Protein AF-A0A8J6JRZ4-F1 (afdb_monomer)

pLDDT: mean 92.71, std 8.15, range [36.97, 98.38]

Structure (mmCIF, N/CA/C/O backbone):
data_AF-A0A8J6JRZ4-F1
#
_entry.id   AF-A0A8J6JRZ4-F1
#
loop_
_atom_site.group_PDB
_atom_site.id
_atom_site.type_symbol
_atom_site.label_atom_id
_atom_site.label_alt_id
_atom_site.label_comp_id
_atom_site.label_asym_id
_atom_site.label_entity_id
_atom_site.label_seq_id
_atom_site.pdbx_PDB_ins_code
_atom_site.Cartn_x
_atom_site.Cartn_y
_atom_site.Cartn_z
_atom_site.occupancy
_atom_site.B_iso_or_equiv
_atom_site.auth_seq_id
_atom_site.auth_comp_id
_atom_site.auth_asym_id
_atom_site.auth_atom_id
_atom_site.pdbx_PDB_model_num
ATOM 1 N N . LEU A 1 1 ? 1.476 -18.387 11.857 1.00 64.88 1 LEU A N 1
ATOM 2 C CA . LEU A 1 1 ? 0.857 -17.054 11.631 1.00 64.88 1 LEU A CA 1
ATOM 3 C C . LEU A 1 1 ? -0.026 -17.035 10.384 1.00 64.88 1 LEU A C 1
ATOM 5 O O . LEU A 1 1 ? -1.213 -16.788 10.531 1.00 64.88 1 LEU A O 1
ATOM 9 N N . LEU A 1 2 ? 0.506 -17.344 9.193 1.00 70.00 2 LEU A N 1
ATOM 10 C CA . LEU A 1 2 ? -0.263 -17.317 7.934 1.00 70.00 2 LEU A CA 1
ATOM 11 C C . LEU A 1 2 ? -1.523 -18.194 7.957 1.00 70.00 2 LEU A C 1
ATOM 13 O O . LEU A 1 2 ? -2.599 -17.726 7.598 1.00 70.00 2 LEU A O 1
ATOM 17 N N . ASP A 1 3 ? -1.419 -19.431 8.442 1.00 74.31 3 ASP A N 1
ATOM 18 C CA . ASP A 1 3 ? -2.576 -20.336 8.482 1.00 74.31 3 ASP A CA 1
ATOM 19 C C . ASP A 1 3 ? -3.643 -19.880 9.489 1.00 74.31 3 ASP A C 1
ATOM 21 O O . ASP A 1 3 ? -4.835 -20.010 9.225 1.00 74.31 3 ASP A O 1
ATOM 25 N N . HIS A 1 4 ? -3.237 -19.235 10.591 1.00 73.69 4 HIS A N 1
ATOM 26 C CA . HIS A 1 4 ? -4.170 -18.617 11.540 1.00 73.69 4 HIS A CA 1
ATOM 27 C C . HIS A 1 4 ? -4.887 -17.400 10.945 1.00 73.69 4 HIS A C 1
ATOM 29 O O . HIS A 1 4 ? -6.076 -17.221 11.196 1.00 73.69 4 HIS A O 1
ATOM 35 N N . ALA A 1 5 ? -4.188 -16.571 10.160 1.00 76.81 5 ALA A N 1
ATOM 36 C CA . ALA A 1 5 ? -4.796 -15.428 9.483 1.00 76.81 5 ALA A CA 1
ATOM 37 C C . ALA A 1 5 ? -5.854 -15.897 8.471 1.00 76.81 5 ALA A C 1
ATOM 39 O O . ALA A 1 5 ? -6.999 -15.444 8.518 1.00 76.81 5 ALA A O 1
ATOM 40 N N . ARG A 1 6 ? -5.513 -16.891 7.639 1.00 71.00 6 ARG A N 1
ATOM 41 C CA . ARG A 1 6 ? -6.458 -17.473 6.674 1.00 71.00 6 ARG A CA 1
ATOM 42 C C . ARG A 1 6 ? -7.648 -18.147 7.349 1.00 71.00 6 ARG A C 1
ATOM 44 O O . ARG A 1 6 ? -8.774 -17.943 6.912 1.00 71.00 6 ARG A O 1
ATOM 51 N N . GLY A 1 7 ? -7.426 -18.889 8.437 1.00 74.31 7 GLY A N 1
ATOM 52 C CA . GLY A 1 7 ? -8.506 -19.520 9.205 1.00 74.31 7 GLY A CA 1
ATOM 53 C C . GLY A 1 7 ? -9.521 -18.525 9.784 1.00 74.31 7 GLY A C 1
ATOM 54 O O . GLY A 1 7 ? -10.638 -18.912 10.110 1.00 74.31 7 GLY A O 1
ATOM 55 N N . ARG A 1 8 ? -9.156 -17.240 9.876 1.00 82.94 8 ARG A N 1
ATOM 56 C CA . ARG A 1 8 ? -10.022 -16.138 10.319 1.00 82.94 8 ARG A CA 1
ATOM 57 C C . ARG A 1 8 ? -10.565 -15.285 9.165 1.00 82.94 8 ARG A C 1
ATOM 59 O O . ARG A 1 8 ? -11.151 -14.241 9.425 1.00 82.94 8 ARG A O 1
ATOM 66 N N . GLY A 1 9 ? 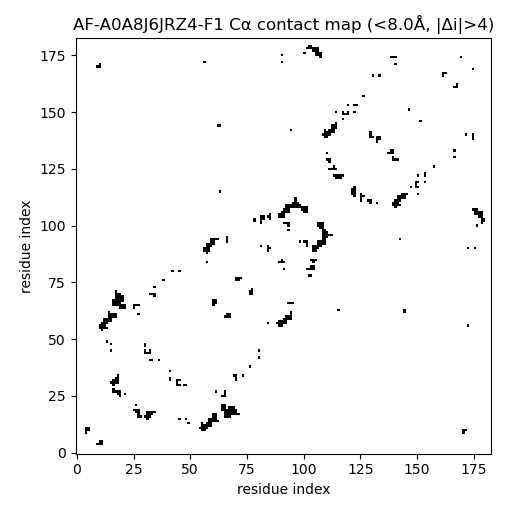-10.349 -15.694 7.912 1.00 82.06 9 GLY A N 1
ATOM 67 C CA . GLY A 1 9 ? -10.782 -14.949 6.725 1.00 82.06 9 GLY A CA 1
ATOM 68 C C . GLY A 1 9 ? -9.976 -13.677 6.442 1.00 82.06 9 GLY A C 1
ATOM 69 O O . GLY A 1 9 ? -10.437 -12.828 5.685 1.00 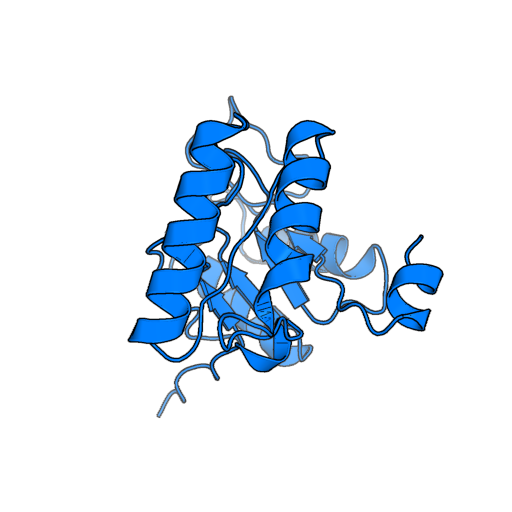82.06 9 GLY A O 1
ATOM 70 N N . ILE A 1 10 ? -8.788 -13.519 7.039 1.00 90.44 10 ILE A N 1
ATOM 71 C CA . ILE A 1 10 ? -7.926 -12.355 6.800 1.00 90.44 10 ILE A CA 1
ATOM 72 C C . ILE A 1 10 ? -7.245 -12.506 5.439 1.00 90.44 10 ILE A C 1
ATOM 74 O O . ILE A 1 10 ? -6.558 -13.498 5.175 1.00 90.44 10 ILE A O 1
ATOM 78 N N . GLU A 1 11 ? -7.409 -11.496 4.588 1.00 93.62 11 GLU A N 1
ATOM 79 C CA . GLU A 1 11 ? -6.705 -11.411 3.314 1.00 93.62 11 GLU A CA 1
ATOM 80 C C . GLU A 1 11 ? -5.241 -11.035 3.513 1.00 93.62 11 GLU A C 1
ATOM 82 O O . GLU A 1 11 ? -4.898 -10.112 4.250 1.00 93.62 11 GLU A O 1
ATOM 87 N N . MET A 1 12 ? -4.371 -11.750 2.807 1.00 92.94 12 MET A N 1
ATOM 88 C CA . MET A 1 12 ? -2.934 -11.530 2.860 1.00 92.94 12 MET A CA 1
ATOM 89 C C . MET A 1 12 ? -2.469 -10.828 1.586 1.00 92.94 12 MET A C 1
ATOM 91 O O . MET A 1 12 ? -2.831 -11.235 0.480 1.00 92.94 12 MET A O 1
ATOM 95 N N . LEU A 1 13 ? -1.614 -9.821 1.744 1.00 94.25 13 LEU A N 1
ATOM 96 C CA . LEU A 1 13 ? -0.868 -9.193 0.658 1.00 94.25 13 LEU A CA 1
ATOM 97 C C . LEU A 1 13 ? 0.622 -9.482 0.831 1.00 94.25 13 LEU A C 1
ATOM 99 O O . LEU A 1 13 ? 1.129 -9.552 1.951 1.00 94.25 13 LEU A O 1
ATOM 103 N N . MET A 1 14 ? 1.325 -9.637 -0.283 1.00 93.81 14 MET A N 1
ATOM 104 C CA . MET A 1 14 ? 2.775 -9.776 -0.299 1.00 93.81 14 MET A CA 1
ATOM 105 C C . MET A 1 14 ? 3.440 -8.421 -0.532 1.00 93.81 14 MET A C 1
ATOM 107 O O . MET A 1 14 ? 3.067 -7.697 -1.448 1.00 93.81 14 MET A O 1
ATOM 111 N N . SER A 1 15 ? 4.439 -8.082 0.280 1.00 93.00 15 SER A N 1
ATOM 112 C CA . SER A 1 15 ? 5.252 -6.887 0.043 1.00 93.00 15 SER A CA 1
ATOM 113 C C . SER A 1 15 ? 6.148 -7.100 -1.179 1.00 93.00 15 SER A C 1
ATOM 115 O O . SER A 1 15 ? 6.879 -8.090 -1.245 1.00 93.00 15 SER A O 1
ATOM 117 N N . LEU A 1 16 ? 6.080 -6.181 -2.141 1.00 95.38 16 LEU A N 1
ATOM 118 C CA . LEU A 1 16 ? 6.902 -6.136 -3.343 1.00 95.38 16 LEU A CA 1
ATOM 119 C C . LEU A 1 16 ? 7.926 -5.001 -3.201 1.00 95.38 16 LEU A C 1
ATOM 121 O O . LEU A 1 16 ? 7.556 -3.828 -3.327 1.00 95.38 16 LEU A O 1
ATOM 125 N N . PRO A 1 17 ? 9.208 -5.317 -2.955 1.00 95.44 17 PRO A N 1
ATOM 126 C CA . PRO A 1 17 ? 10.237 -4.299 -2.867 1.00 95.44 17 PRO A CA 1
ATOM 127 C C . PRO A 1 17 ? 10.490 -3.682 -4.245 1.00 95.44 17 PRO A C 1
ATOM 129 O O . PRO A 1 17 ? 10.614 -4.378 -5.255 1.00 95.44 17 PRO A O 1
ATOM 132 N N . MET A 1 18 ? 10.553 -2.360 -4.295 1.00 96.38 18 MET A N 1
ATOM 133 C CA . MET A 1 18 ? 10.721 -1.577 -5.517 1.00 96.38 18 MET A CA 1
ATOM 134 C C . MET A 1 18 ? 11.589 -0.366 -5.206 1.00 96.38 18 MET A C 1
ATOM 136 O O . MET A 1 18 ? 11.589 0.098 -4.071 1.00 96.38 18 MET A O 1
ATOM 140 N N . GLU A 1 19 ? 12.288 0.160 -6.209 1.00 96.75 19 GLU A N 1
ATOM 141 C CA . GLU A 1 19 ? 13.206 1.287 -6.046 1.00 96.75 19 GLU A CA 1
ATOM 142 C C . GLU A 1 19 ? 12.493 2.528 -5.482 1.00 96.75 19 GLU A C 1
ATOM 144 O O . GLU A 1 19 ? 11.663 3.128 -6.184 1.00 96.75 19 GLU A O 1
ATOM 149 N N . PRO A 1 20 ? 12.789 2.926 -4.232 1.00 95.06 20 PRO A N 1
ATOM 150 C CA . PRO A 1 20 ? 12.189 4.102 -3.622 1.00 95.06 20 PRO A CA 1
ATOM 151 C C . PRO A 1 20 ? 12.913 5.376 -4.036 1.00 95.06 20 PRO A C 1
ATOM 153 O O . PRO A 1 20 ? 14.025 5.332 -4.560 1.00 95.06 20 PRO A O 1
ATOM 156 N N . GLN A 1 21 ? 12.335 6.533 -3.717 1.00 93.19 21 GLN A N 1
ATOM 157 C CA . GLN A 1 21 ? 12.972 7.825 -4.000 1.00 93.19 21 GLN A CA 1
ATOM 158 C C . GLN A 1 21 ? 14.393 7.949 -3.418 1.00 93.19 21 GLN A C 1
ATOM 160 O O . GLN A 1 21 ? 15.270 8.517 -4.067 1.00 93.19 21 GLN A O 1
ATOM 165 N N . GLY A 1 22 ? 14.623 7.396 -2.224 1.00 87.88 22 GLY A N 1
ATOM 166 C CA . GLY A 1 22 ? 15.896 7.477 -1.501 1.00 87.88 22 GLY A CA 1
ATOM 167 C C . GLY A 1 22 ? 16.961 6.445 -1.890 1.00 87.88 22 GLY A C 1
ATOM 168 O O . GLY A 1 22 ? 17.927 6.301 -1.151 1.00 87.88 22 GLY A O 1
ATOM 169 N N . TYR A 1 23 ? 16.801 5.687 -2.979 1.00 86.69 23 TYR A N 1
ATOM 170 C CA . TYR A 1 23 ? 17.813 4.710 -3.407 1.00 86.69 23 TYR A CA 1
ATOM 171 C C . TYR A 1 23 ? 19.108 5.400 -3.901 1.00 86.69 23 TYR A C 1
ATOM 173 O O . TYR A 1 23 ? 19.005 6.345 -4.695 1.00 86.69 23 TYR A O 1
ATOM 181 N N . PRO A 1 24 ? 20.319 4.921 -3.526 1.00 85.44 24 PRO A N 1
ATOM 182 C CA . PRO A 1 24 ? 20.608 3.683 -2.783 1.00 85.44 24 PRO A CA 1
ATOM 183 C C . PRO A 1 24 ? 20.710 3.828 -1.256 1.00 85.44 24 PRO A C 1
ATOM 185 O O . PRO A 1 24 ? 20.967 2.838 -0.583 1.00 85.44 24 PRO A O 1
ATOM 188 N N . GLN A 1 25 ? 20.530 5.022 -0.682 1.00 87.62 25 GLN A N 1
ATOM 189 C CA . GLN A 1 25 ? 20.606 5.213 0.776 1.00 87.62 25 GLN A CA 1
ATOM 190 C C . GLN A 1 25 ? 19.505 4.436 1.516 1.00 87.62 25 GLN A C 1
ATOM 192 O O . GLN A 1 25 ? 19.741 3.901 2.594 1.00 87.62 25 GLN A O 1
ATOM 197 N N . ASN A 1 26 ? 18.326 4.342 0.900 1.00 80.31 26 ASN A 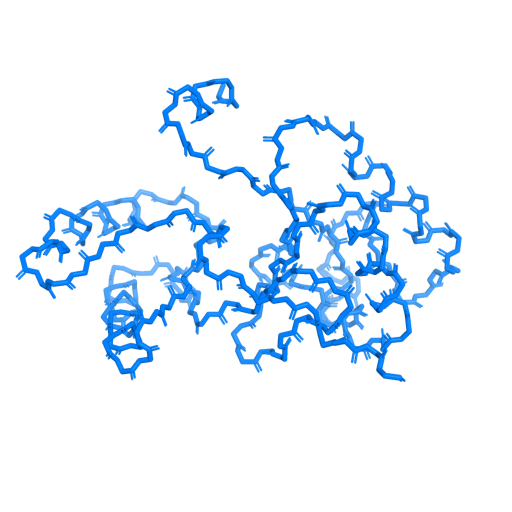N 1
ATOM 198 C CA . ASN A 1 26 ? 17.218 3.496 1.323 1.00 80.31 26 ASN A CA 1
ATOM 199 C C . ASN A 1 26 ? 17.106 2.309 0.355 1.00 80.31 26 ASN A C 1
ATOM 201 O O . ASN A 1 26 ? 16.463 2.417 -0.693 1.00 80.31 26 ASN A O 1
ATOM 205 N N . ASP A 1 27 ? 17.756 1.194 0.685 1.00 82.50 27 ASP A N 1
ATOM 206 C CA . ASP A 1 27 ? 17.720 -0.024 -0.127 1.00 82.50 27 ASP A CA 1
ATOM 207 C C . ASP A 1 27 ? 16.545 -0.927 0.286 1.00 82.50 27 ASP A C 1
ATOM 209 O O . A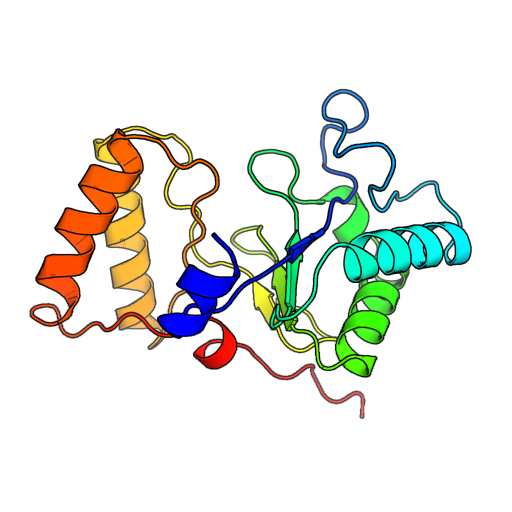SP A 1 27 ? 16.428 -1.338 1.441 1.00 82.50 27 ASP A O 1
ATOM 213 N N . ALA A 1 28 ? 15.668 -1.244 -0.671 1.00 84.31 28 ALA A N 1
ATOM 214 C CA . ALA A 1 28 ? 14.538 -2.150 -0.475 1.00 84.31 28 ALA A CA 1
ATOM 215 C C . ALA A 1 28 ? 14.944 -3.644 -0.548 1.00 84.31 28 ALA A C 1
ATOM 217 O O . ALA A 1 28 ? 14.087 -4.528 -0.483 1.00 84.31 28 ALA A O 1
ATOM 218 N N . GLY A 1 29 ? 16.245 -3.927 -0.661 1.00 85.88 29 GLY A N 1
ATOM 219 C CA . GLY A 1 29 ? 16.858 -5.249 -0.593 1.00 85.88 29 GLY A CA 1
ATOM 220 C C . GLY A 1 29 ? 17.217 -5.831 -1.961 1.00 85.88 29 GLY A C 1
ATOM 221 O O . GLY A 1 29 ? 16.760 -5.375 -3.009 1.00 85.88 29 GLY A O 1
ATOM 222 N N . ASP A 1 30 ? 17.982 -6.925 -1.947 1.00 86.94 30 ASP A N 1
ATOM 223 C CA . ASP A 1 30 ? 18.616 -7.541 -3.130 1.00 86.94 30 ASP A CA 1
ATOM 224 C C . ASP A 1 30 ? 17.661 -7.921 -4.274 1.00 86.94 30 ASP A C 1
ATOM 226 O O . ASP A 1 30 ? 18.077 -8.131 -5.419 1.00 86.94 30 ASP A O 1
ATOM 230 N N . ARG A 1 31 ? 16.367 -8.059 -3.970 1.00 92.31 31 ARG A N 1
ATOM 231 C CA . ARG A 1 31 ? 15.316 -8.459 -4.916 1.00 92.31 31 ARG A CA 1
ATOM 232 C C . ARG A 1 31 ? 14.342 -7.329 -5.244 1.00 92.31 31 ARG A C 1
ATOM 234 O O . ARG A 1 31 ? 13.303 -7.597 -5.839 1.00 92.31 31 ARG A O 1
ATOM 241 N N . ALA A 1 32 ? 14.688 -6.084 -4.918 1.00 95.31 32 ALA A N 1
ATOM 242 C CA . ALA A 1 32 ? 13.909 -4.922 -5.319 1.00 95.31 32 ALA A CA 1
ATOM 243 C C . ALA A 1 32 ? 13.819 -4.801 -6.841 1.00 95.31 32 ALA A C 1
ATOM 245 O O . ALA A 1 32 ? 14.796 -5.047 -7.551 1.00 95.31 32 ALA A O 1
ATOM 246 N N . LEU A 1 33 ? 12.658 -4.409 -7.354 1.00 97.25 33 LEU A N 1
ATOM 247 C CA . LEU A 1 33 ? 12.542 -4.017 -8.755 1.00 97.25 33 LEU A CA 1
ATOM 248 C C . LEU A 1 33 ? 13.221 -2.659 -8.942 1.00 97.25 33 LEU A C 1
ATOM 250 O O . LEU A 1 33 ? 12.869 -1.703 -8.250 1.00 97.25 33 LEU A O 1
ATOM 254 N N . LEU A 1 34 ? 14.193 -2.575 -9.850 1.00 96.69 34 LEU A N 1
ATOM 255 C CA . LEU A 1 34 ? 15.030 -1.386 -10.027 1.00 96.69 34 LEU A CA 1
ATOM 256 C C . LEU A 1 34 ? 14.890 -0.801 -11.431 1.00 96.69 34 LEU A C 1
ATOM 258 O O . LEU A 1 34 ? 14.795 -1.518 -12.427 1.00 96.69 34 LEU A O 1
ATOM 262 N N . THR A 1 35 ? 14.928 0.523 -11.503 1.00 95.81 35 THR A N 1
ATOM 263 C CA . THR A 1 35 ? 14.904 1.331 -12.726 1.00 95.81 35 THR A CA 1
ATOM 264 C C . THR A 1 35 ? 16.099 1.047 -13.635 1.00 95.81 35 THR A C 1
ATOM 266 O O . THR A 1 35 ? 15.962 1.093 -14.853 1.00 95.81 35 THR A O 1
ATOM 269 N N . GLY A 1 36 ? 17.255 0.711 -13.052 1.00 94.06 36 GLY A N 1
ATOM 270 C CA . GLY A 1 36 ? 18.491 0.404 -13.778 1.00 94.06 36 GLY A CA 1
ATOM 271 C C . GLY A 1 36 ? 18.609 -1.037 -14.287 1.00 94.06 36 GLY A C 1
ATOM 272 O O . GLY A 1 36 ? 19.624 -1.378 -14.891 1.00 94.06 36 GLY A O 1
ATOM 273 N N . LEU A 1 37 ? 17.620 -1.900 -14.033 1.00 96.06 37 LEU A N 1
ATOM 274 C CA . LEU A 1 37 ? 17.646 -3.296 -14.476 1.00 96.06 37 LEU A CA 1
ATOM 275 C C . LEU A 1 37 ? 16.930 -3.493 -15.806 1.00 96.06 37 LEU A C 1
ATOM 277 O O . LEU A 1 37 ? 15.977 -2.792 -16.144 1.00 96.06 37 LEU A O 1
ATOM 281 N N . THR A 1 38 ? 17.357 -4.522 -16.537 1.00 96.50 38 THR A N 1
ATOM 282 C CA . THR A 1 38 ? 16.640 -4.963 -17.733 1.00 96.50 38 THR A CA 1
ATOM 283 C C . THR A 1 38 ? 15.234 -5.460 -17.365 1.00 96.50 38 THR A C 1
ATOM 285 O O . THR A 1 38 ? 15.022 -5.943 -16.245 1.00 96.50 38 THR A O 1
ATOM 288 N N . PRO A 1 39 ? 14.262 -5.403 -18.296 1.00 94.88 39 PRO A N 1
ATOM 289 C CA . PRO A 1 39 ? 12.923 -5.938 -18.056 1.00 94.88 39 PRO A CA 1
ATOM 290 C C . PRO A 1 39 ? 12.934 -7.400 -17.591 1.00 94.88 39 PRO A C 1
ATOM 292 O O . PRO A 1 39 ? 12.264 -7.724 -16.617 1.00 94.88 39 PRO A O 1
ATOM 295 N N . ALA A 1 40 ? 13.762 -8.247 -18.213 1.00 95.88 40 ALA A N 1
ATOM 296 C CA . ALA A 1 40 ? 13.912 -9.653 -17.835 1.00 95.88 40 ALA A CA 1
ATOM 297 C C . ALA A 1 40 ? 14.438 -9.820 -16.398 1.00 95.88 40 ALA A C 1
ATOM 299 O O . ALA A 1 40 ? 13.891 -10.602 -15.630 1.00 95.88 40 ALA A O 1
ATOM 300 N N . ALA A 1 41 ? 15.435 -9.028 -15.987 1.00 97.25 41 ALA A N 1
ATOM 301 C CA . ALA A 1 41 ? 15.959 -9.094 -14.624 1.00 97.25 41 ALA A CA 1
ATOM 302 C C . ALA A 1 41 ? 14.929 -8.641 -13.572 1.00 97.25 41 ALA A C 1
ATOM 304 O O . ALA A 1 41 ? 14.861 -9.212 -12.482 1.00 97.25 41 ALA A O 1
ATOM 305 N N . ASN A 1 42 ? 14.111 -7.628 -13.882 1.00 97.50 42 ASN A N 1
ATOM 306 C CA . ASN A 1 42 ? 12.995 -7.233 -13.020 1.00 97.50 42 ASN A CA 1
ATOM 307 C C . ASN A 1 42 ? 11.895 -8.302 -12.981 1.00 97.50 42 ASN A C 1
ATOM 309 O O . ASN A 1 42 ? 11.327 -8.553 -11.920 1.00 97.50 42 ASN A O 1
ATOM 313 N N . GLU A 1 43 ? 11.610 -8.962 -14.102 1.00 96.44 43 GLU A N 1
ATOM 314 C CA . GLU A 1 43 ? 10.664 -10.076 -14.143 1.00 96.44 43 GLU A CA 1
ATOM 315 C C . GLU A 1 43 ? 11.143 -11.254 -13.286 1.00 96.44 43 GLU A C 1
ATOM 317 O O . GLU A 1 43 ? 10.378 -11.739 -12.455 1.00 96.44 43 GLU A O 1
ATOM 322 N N . ASP A 1 44 ? 12.416 -11.639 -13.378 1.00 97.38 44 ASP A N 1
ATOM 323 C CA . ASP A 1 44 ? 13.003 -12.688 -12.536 1.00 97.38 44 ASP A CA 1
ATOM 324 C C . ASP A 1 44 ? 12.892 -12.355 -11.041 1.00 97.38 44 ASP A C 1
ATOM 326 O O . ASP A 1 44 ? 12.529 -13.207 -10.223 1.00 97.38 44 ASP A O 1
ATOM 330 N N . ARG A 1 45 ? 13.157 -11.097 -10.662 1.00 97.44 45 ARG A N 1
ATOM 331 C CA . ARG A 1 45 ? 12.994 -10.624 -9.276 1.00 97.44 45 ARG A CA 1
ATOM 332 C C . ARG A 1 45 ? 11.537 -10.664 -8.828 1.00 97.44 45 ARG A C 1
ATOM 334 O O . ARG A 1 45 ? 11.264 -11.129 -7.721 1.00 97.44 45 ARG A O 1
ATOM 341 N N . LEU A 1 46 ? 10.604 -10.248 -9.684 1.00 97.06 46 LEU A N 1
ATOM 342 C CA . LEU A 1 46 ? 9.173 -10.350 -9.411 1.00 97.06 46 LEU A CA 1
ATOM 343 C C . LEU A 1 46 ? 8.768 -11.811 -9.179 1.00 97.06 46 LEU A C 1
ATOM 345 O O . LEU A 1 46 ? 8.129 -12.108 -8.174 1.00 97.06 46 LEU A O 1
ATOM 349 N N . MET A 1 47 ? 9.177 -12.735 -10.053 1.00 96.19 47 MET A N 1
ATOM 350 C CA . MET A 1 47 ? 8.857 -14.159 -9.896 1.00 96.19 47 MET A CA 1
ATOM 351 C C . MET A 1 47 ? 9.448 -14.742 -8.618 1.00 96.19 47 MET A C 1
ATOM 353 O O . MET A 1 47 ? 8.776 -15.501 -7.918 1.00 96.19 47 MET A O 1
ATOM 357 N N . TRP A 1 48 ? 10.671 -14.343 -8.270 1.00 95.88 48 TRP A N 1
ATOM 358 C CA . TRP A 1 48 ? 11.281 -14.736 -7.009 1.00 95.88 48 TRP A CA 1
ATOM 359 C C . TRP A 1 48 ? 10.437 -14.284 -5.811 1.00 95.88 48 TRP A C 1
ATOM 361 O O . TRP A 1 48 ? 10.144 -15.108 -4.943 1.00 95.88 48 TRP A O 1
ATOM 371 N N . VAL A 1 49 ? 9.988 -13.022 -5.784 1.00 95.19 49 VAL A N 1
ATOM 372 C CA . VAL A 1 49 ? 9.129 -12.489 -4.711 1.00 95.19 49 VAL A CA 1
ATOM 373 C C . VAL A 1 49 ? 7.819 -13.278 -4.639 1.00 95.19 49 VAL A C 1
ATOM 375 O O . VAL A 1 49 ? 7.487 -13.821 -3.587 1.00 95.19 49 VAL A O 1
ATOM 378 N N . LEU A 1 50 ? 7.132 -13.453 -5.771 1.00 95.06 50 LEU A N 1
ATOM 379 C CA . LEU A 1 50 ? 5.847 -14.159 -5.840 1.00 95.06 50 LEU A CA 1
ATOM 380 C C . LEU A 1 50 ? 5.930 -15.640 -5.426 1.00 95.06 50 LEU A C 1
ATOM 382 O O . LEU A 1 50 ? 4.926 -16.207 -4.994 1.00 95.06 50 LEU A O 1
ATOM 386 N N . SER A 1 51 ? 7.113 -16.257 -5.517 1.00 94.31 51 SER A N 1
ATOM 387 C CA . SER A 1 51 ? 7.350 -17.653 -5.124 1.00 94.31 51 SER A CA 1
ATOM 388 C C . SER A 1 51 ? 7.505 -17.875 -3.612 1.00 94.31 51 SER A C 1
ATOM 390 O O . SER A 1 51 ? 7.568 -19.019 -3.163 1.00 94.31 51 SER A O 1
ATOM 392 N N . ARG A 1 52 ? 7.624 -16.809 -2.802 1.00 90.94 52 ARG A N 1
ATOM 393 C CA . ARG A 1 52 ? 8.080 -16.938 -1.405 1.00 90.94 52 ARG A CA 1
ATOM 394 C C . ARG A 1 52 ? 7.090 -17.622 -0.471 1.00 90.94 52 ARG A C 1
ATOM 396 O O . ARG A 1 52 ? 7.514 -18.330 0.439 1.00 90.94 52 ARG A O 1
ATOM 403 N N . PHE A 1 53 ? 5.799 -17.401 -0.659 1.00 83.56 53 PHE A N 1
ATOM 404 C CA . PHE A 1 53 ? 4.735 -18.019 0.131 1.00 83.56 53 PHE A CA 1
ATOM 405 C C . PHE A 1 53 ? 3.451 -18.031 -0.684 1.00 83.56 53 PHE A C 1
ATOM 407 O O . PHE A 1 53 ? 3.350 -17.284 -1.636 1.00 83.56 53 PHE A O 1
ATOM 414 N N . HIS A 1 54 ? 2.467 -18.851 -0.324 1.00 85.62 54 HIS A N 1
ATOM 415 C CA . HIS A 1 54 ? 1.214 -18.993 -1.075 1.00 85.62 54 HIS A CA 1
ATOM 416 C C . HIS A 1 54 ? 0.019 -18.397 -0.314 1.00 85.62 54 HIS A C 1
ATOM 418 O O . HIS A 1 54 ? 0.103 -18.120 0.888 1.00 85.62 54 HIS A O 1
ATOM 424 N N . GLY A 1 55 ? -1.123 -18.254 -0.993 1.00 87.75 55 GLY A N 1
ATOM 425 C CA . GLY A 1 55 ? -2.399 -17.878 -0.370 1.00 87.75 55 GLY A CA 1
ATOM 426 C C . GLY A 1 55 ? -2.524 -16.395 -0.016 1.00 87.75 55 GLY A C 1
ATOM 427 O O . GLY A 1 55 ? -3.183 -16.064 0.967 1.00 87.75 55 GLY A O 1
ATOM 428 N N . TYR A 1 56 ? -1.859 -15.531 -0.781 1.00 93.94 56 TYR A N 1
ATOM 429 C CA . TYR A 1 56 ? -2.071 -14.087 -0.793 1.00 93.94 56 TYR A CA 1
ATOM 430 C C . TYR A 1 56 ? -2.982 -13.716 -1.967 1.00 93.94 56 TYR A C 1
ATOM 432 O O . TYR A 1 56 ? -2.962 -14.378 -3.004 1.00 93.94 56 TYR A O 1
ATOM 440 N N . VAL A 1 57 ? -3.785 -12.667 -1.803 1.00 95.56 57 VAL A N 1
ATOM 441 C CA . VAL A 1 57 ? -4.714 -12.191 -2.842 1.00 95.56 57 VAL A CA 1
ATOM 442 C C . VAL A 1 57 ? -4.044 -11.218 -3.813 1.00 95.56 57 VAL A C 1
ATOM 444 O O . VAL A 1 57 ? -4.527 -10.987 -4.916 1.00 95.56 57 VAL A O 1
ATOM 447 N N . GLY A 1 58 ? -2.905 -10.647 -3.431 1.00 96.44 58 GLY A N 1
ATOM 448 C CA . GLY A 1 58 ? -2.176 -9.694 -4.252 1.00 96.44 58 GLY A CA 1
ATOM 449 C C . GLY A 1 58 ? -0.901 -9.208 -3.593 1.00 96.44 58 GLY A C 1
ATOM 450 O O . GLY A 1 58 ? -0.454 -9.756 -2.584 1.00 96.44 58 GLY A O 1
ATOM 451 N N . VAL A 1 59 ? -0.326 -8.162 -4.166 1.00 96.62 59 VAL A N 1
ATOM 452 C CA . VAL A 1 59 ? 0.885 -7.529 -3.657 1.00 96.62 59 VAL A CA 1
ATOM 453 C C . VAL A 1 59 ? 0.628 -6.072 -3.297 1.00 96.62 59 VAL A C 1
ATOM 455 O O . VAL A 1 59 ? -0.266 -5.422 -3.837 1.00 96.62 59 VAL A O 1
ATOM 458 N N . VAL A 1 60 ? 1.435 -5.557 -2.386 1.00 95.69 60 VAL A N 1
ATOM 459 C CA . VAL A 1 60 ? 1.520 -4.142 -2.034 1.00 95.69 60 VAL A CA 1
ATOM 460 C C . VAL A 1 60 ? 2.969 -3.713 -2.213 1.00 95.69 60 VAL A C 1
ATOM 462 O O . VAL A 1 60 ? 3.869 -4.516 -1.979 1.00 95.69 60 VAL A O 1
ATOM 465 N N . GLY A 1 61 ? 3.227 -2.481 -2.648 1.00 89.56 61 GLY A N 1
ATOM 466 C CA . GLY A 1 61 ? 4.595 -1.951 -2.569 1.00 89.56 61 GLY A CA 1
ATOM 467 C C . GLY A 1 61 ? 5.117 -1.974 -1.123 1.00 89.56 61 GLY A C 1
ATOM 468 O O . GLY A 1 61 ? 4.335 -2.085 -0.177 1.00 89.56 61 GLY A O 1
ATOM 469 N N . ALA A 1 62 ? 6.432 -1.883 -0.931 1.00 85.31 62 ALA A N 1
ATOM 470 C CA . ALA A 1 62 ? 6.990 -1.871 0.419 1.00 85.31 62 ALA A CA 1
ATOM 471 C C . ALA A 1 62 ? 6.541 -0.640 1.246 1.00 85.31 62 ALA A C 1
ATOM 473 O O . ALA A 1 62 ? 5.963 0.324 0.739 1.00 85.31 62 ALA A O 1
ATOM 474 N N . LEU A 1 63 ? 6.736 -0.734 2.562 1.00 86.06 63 LEU A N 1
ATOM 475 C CA . LEU A 1 63 ? 6.173 0.171 3.570 1.00 86.06 63 LEU A CA 1
ATOM 476 C C . LEU A 1 63 ? 7.163 1.293 3.927 1.00 86.06 63 LEU A C 1
ATOM 478 O O . LEU A 1 63 ? 8.328 1.263 3.519 1.00 86.06 63 LEU A O 1
ATOM 482 N N . GLY A 1 64 ? 6.721 2.283 4.706 1.00 86.62 64 GLY A N 1
ATOM 483 C CA . GLY A 1 64 ? 7.602 3.359 5.158 1.00 86.62 64 GLY A CA 1
ATOM 484 C C . GLY A 1 64 ? 8.167 4.180 3.990 1.00 86.62 64 GLY A C 1
ATOM 485 O O . GLY A 1 64 ? 7.452 4.463 3.027 1.00 86.62 64 GLY A O 1
ATOM 486 N N . PRO A 1 65 ? 9.461 4.542 4.007 1.00 86.00 65 PRO A N 1
ATOM 487 C CA . PRO A 1 65 ? 10.087 5.285 2.913 1.00 86.00 65 PRO A CA 1
ATOM 488 C C . PRO A 1 65 ? 10.381 4.424 1.669 1.00 86.00 65 PRO A C 1
ATOM 490 O O . PRO A 1 65 ? 10.996 4.919 0.728 1.00 86.00 65 PRO A O 1
ATOM 493 N N . LEU A 1 66 ? 9.997 3.139 1.654 1.00 90.38 66 LEU A N 1
ATOM 494 C CA . LEU A 1 66 ? 10.366 2.167 0.617 1.00 90.38 66 LEU A CA 1
ATOM 495 C C . LEU A 1 66 ? 9.242 1.901 -0.402 1.00 90.38 66 LEU A C 1
ATOM 497 O O . LEU A 1 66 ? 9.141 0.812 -0.958 1.00 90.38 66 LEU A O 1
ATOM 501 N N . ARG A 1 67 ? 8.375 2.880 -0.672 1.00 90.56 67 ARG A N 1
ATOM 502 C CA . ARG A 1 67 ? 7.126 2.676 -1.436 1.00 90.56 67 ARG A CA 1
ATOM 503 C C . ARG A 1 67 ? 7.301 2.458 -2.940 1.00 90.56 67 ARG A C 1
ATOM 505 O O . ARG A 1 67 ? 6.323 2.162 -3.627 1.00 90.56 67 ARG A O 1
ATOM 512 N N . GLY A 1 68 ? 8.521 2.579 -3.458 1.00 93.12 68 GLY A N 1
ATOM 513 C CA . GLY A 1 68 ? 8.827 2.286 -4.857 1.00 93.12 68 GLY A CA 1
ATOM 514 C C . GLY A 1 68 ? 8.574 3.444 -5.815 1.00 93.12 68 GLY A C 1
ATOM 515 O O . GLY A 1 68 ? 8.223 3.209 -6.972 1.00 93.12 68 GLY A O 1
ATOM 516 N N . GLU A 1 69 ? 8.698 4.692 -5.351 1.00 95.12 69 GLU A N 1
ATOM 517 C CA . GLU A 1 69 ? 8.351 5.890 -6.118 1.00 95.12 69 GLU A CA 1
ATOM 518 C C . GLU A 1 69 ? 9.047 5.950 -7.480 1.00 95.12 69 GLU A C 1
ATOM 520 O O . GLU A 1 69 ? 8.396 6.275 -8.475 1.00 95.12 69 GLU A O 1
ATOM 525 N N . ARG A 1 70 ? 10.340 5.602 -7.534 1.00 95.75 70 ARG A N 1
ATOM 526 C CA . ARG A 1 70 ? 11.142 5.664 -8.764 1.00 95.75 70 ARG A CA 1
ATOM 527 C C . ARG A 1 70 ? 10.737 4.579 -9.744 1.00 95.75 70 ARG A C 1
ATOM 529 O O . ARG A 1 70 ? 10.525 4.872 -10.918 1.00 95.75 70 ARG A O 1
ATOM 536 N N . PHE A 1 71 ? 10.580 3.342 -9.272 1.00 97.00 71 PHE A N 1
ATOM 537 C CA . PHE A 1 71 ? 10.155 2.246 -10.142 1.00 97.00 71 PHE A CA 1
ATOM 538 C C . PHE A 1 71 ? 8.752 2.492 -10.708 1.00 97.00 71 PHE A C 1
ATOM 540 O O . PHE A 1 71 ? 8.528 2.354 -11.909 1.00 97.00 71 PHE A O 1
ATOM 547 N N . ALA A 1 72 ? 7.816 2.927 -9.863 1.00 95.56 72 ALA A N 1
ATOM 548 C CA . ALA A 1 72 ? 6.440 3.167 -10.273 1.00 95.56 72 ALA A CA 1
ATOM 549 C C . ALA A 1 72 ? 6.257 4.416 -11.158 1.00 95.56 72 ALA A C 1
ATOM 551 O O . ALA A 1 72 ? 5.196 4.585 -11.759 1.00 95.56 72 ALA A O 1
ATOM 552 N N . ALA A 1 73 ? 7.271 5.280 -11.267 1.00 95.38 73 ALA A N 1
ATOM 553 C CA . ALA A 1 73 ? 7.297 6.372 -12.239 1.00 95.38 73 ALA A CA 1
ATOM 554 C C . ALA A 1 73 ? 7.610 5.891 -13.672 1.00 95.38 73 ALA A C 1
ATOM 556 O O . ALA A 1 73 ? 7.281 6.586 -14.634 1.00 95.38 73 ALA A O 1
ATOM 557 N N . LEU A 1 74 ? 8.206 4.702 -13.843 1.00 94.94 74 LEU A N 1
ATOM 558 C CA . LEU A 1 74 ? 8.491 4.139 -15.162 1.00 94.94 74 LEU A CA 1
ATOM 559 C C . LEU A 1 74 ? 7.246 3.459 -15.735 1.00 94.94 74 LEU A C 1
ATOM 561 O O . LEU A 1 74 ? 6.951 2.309 -15.408 1.00 94.94 74 LEU A O 1
ATOM 565 N N . SER A 1 75 ? 6.530 4.156 -16.621 1.00 93.44 75 SER A N 1
ATOM 566 C CA . SER A 1 75 ? 5.226 3.706 -17.127 1.00 93.44 75 SER A CA 1
ATOM 567 C C . SER A 1 75 ? 5.241 2.282 -17.693 1.00 93.44 75 SER A C 1
ATOM 569 O O . SER A 1 75 ? 4.350 1.500 -17.365 1.00 93.44 75 SER A O 1
ATOM 571 N N . GLU A 1 76 ? 6.249 1.919 -18.494 1.00 95.25 76 GLU A N 1
ATOM 572 C CA . GLU A 1 76 ? 6.282 0.602 -19.144 1.00 95.25 76 GLU A CA 1
ATOM 573 C C . GLU A 1 76 ? 6.762 -0.538 -18.223 1.00 95.25 76 GLU A C 1
ATOM 575 O O . GLU A 1 76 ? 6.041 -1.530 -18.114 1.00 95.25 76 GLU A O 1
ATOM 580 N N . PRO A 1 77 ? 7.886 -0.432 -17.483 1.00 96.00 77 PRO A N 1
ATOM 581 C CA . PRO A 1 77 ? 8.261 -1.438 -16.482 1.00 96.00 77 PRO A CA 1
ATOM 582 C C . PRO A 1 77 ? 7.190 -1.653 -15.406 1.00 96.00 77 PRO A C 1
ATOM 584 O O . PRO A 1 77 ? 6.863 -2.795 -15.072 1.00 96.00 77 PRO A O 1
ATOM 587 N N . PHE A 1 78 ? 6.591 -0.572 -14.898 1.00 96.75 78 PHE A N 1
ATOM 588 C CA . PHE A 1 78 ? 5.513 -0.656 -13.915 1.00 96.75 78 PHE A CA 1
ATOM 589 C C . PHE A 1 78 ? 4.243 -1.275 -14.514 1.00 96.75 78 PHE A C 1
ATOM 591 O O . PHE A 1 78 ? 3.585 -2.089 -13.864 1.00 96.75 78 PHE A O 1
ATOM 598 N N . GLY A 1 79 ? 3.921 -0.946 -15.769 1.00 96.50 79 GLY A N 1
ATOM 599 C CA . GLY A 1 79 ? 2.836 -1.572 -16.525 1.00 96.50 79 GLY A CA 1
ATOM 600 C C . GLY A 1 79 ? 3.060 -3.068 -16.760 1.00 96.50 79 GLY A C 1
ATOM 601 O O . GLY A 1 79 ? 2.162 -3.867 -16.514 1.00 96.50 79 GLY A O 1
ATOM 602 N N . THR A 1 80 ? 4.270 -3.471 -17.142 1.00 96.31 80 THR A N 1
ATOM 603 C CA . THR A 1 80 ? 4.642 -4.880 -17.355 1.00 96.31 80 THR A CA 1
ATOM 604 C C . THR A 1 80 ? 4.542 -5.696 -16.063 1.00 96.31 80 THR A C 1
ATOM 606 O O . THR A 1 80 ? 4.067 -6.835 -16.070 1.00 96.31 80 THR A O 1
ATOM 609 N N . MET A 1 81 ? 4.945 -5.112 -14.930 1.00 97.19 81 MET A N 1
ATOM 610 C CA . MET A 1 81 ? 4.748 -5.713 -13.608 1.00 97.19 81 MET A CA 1
ATOM 611 C C . MET A 1 81 ? 3.253 -5.913 -13.314 1.00 97.19 81 MET A C 1
ATOM 613 O O . MET A 1 81 ? 2.843 -7.020 -12.958 1.00 97.19 81 MET A O 1
ATOM 617 N N . GLN A 1 82 ? 2.421 -4.894 -13.554 1.00 97.56 82 GLN A N 1
ATOM 618 C CA . GLN A 1 82 ? 0.965 -4.994 -13.401 1.00 97.56 82 GLN A CA 1
ATOM 619 C C . GLN A 1 82 ? 0.355 -6.077 -14.307 1.00 97.56 82 GLN A C 1
ATOM 621 O O . GLN A 1 82 ? -0.463 -6.871 -13.846 1.00 97.56 82 GLN A O 1
ATOM 626 N N . ASP A 1 83 ? 0.779 -6.171 -15.567 1.00 97.25 83 ASP A N 1
ATOM 627 C CA . ASP A 1 83 ? 0.325 -7.218 -16.487 1.00 97.25 83 ASP A CA 1
ATOM 628 C C . ASP A 1 83 ? 0.678 -8.622 -15.975 1.00 97.25 83 ASP A C 1
ATOM 630 O O . ASP A 1 83 ? -0.127 -9.553 -16.076 1.00 97.25 83 ASP A O 1
ATOM 634 N N . ASN A 1 84 ? 1.862 -8.779 -15.378 1.00 97.00 84 ASN A N 1
ATOM 635 C CA . ASN A 1 84 ? 2.289 -10.026 -14.753 1.00 97.00 84 ASN A CA 1
ATOM 636 C C . ASN A 1 84 ? 1.417 -10.416 -13.549 1.00 97.00 84 ASN A C 1
ATOM 638 O O . ASN A 1 84 ? 1.079 -11.596 -13.408 1.00 97.00 84 ASN A O 1
ATOM 642 N N . LEU A 1 85 ? 1.026 -9.453 -12.712 1.00 97.19 85 LEU A N 1
ATOM 643 C CA . LEU A 1 85 ? 0.099 -9.686 -11.600 1.00 97.19 85 LEU A CA 1
ATOM 644 C C . LEU A 1 85 ? -1.303 -10.034 -12.108 1.00 97.19 85 LEU A C 1
ATOM 646 O O . LEU A 1 85 ? -1.882 -11.038 -11.691 1.00 97.19 85 LEU A O 1
ATOM 650 N N . ARG A 1 86 ? -1.807 -9.277 -13.090 1.00 96.62 86 ARG A N 1
ATOM 651 C CA . ARG A 1 86 ? -3.114 -9.500 -13.719 1.00 96.62 86 ARG A CA 1
ATOM 652 C C . ARG A 1 86 ? -3.233 -10.908 -14.295 1.00 96.62 86 ARG A C 1
ATOM 654 O O . ARG A 1 86 ? -4.212 -11.594 -14.022 1.00 96.62 86 ARG A O 1
ATOM 661 N N . ARG A 1 87 ? -2.230 -11.383 -15.042 1.00 96.00 87 ARG A N 1
ATOM 662 C CA . ARG A 1 87 ? -2.223 -12.754 -15.595 1.00 96.00 87 ARG A CA 1
ATOM 663 C C . ARG A 1 87 ? -2.306 -13.845 -14.524 1.00 96.00 87 ARG A C 1
ATOM 665 O O . ARG A 1 87 ? -2.768 -14.940 -14.821 1.00 96.00 87 ARG A O 1
ATOM 672 N N . ARG A 1 88 ? -1.869 -13.552 -13.298 1.00 95.25 88 ARG A N 1
ATOM 673 C CA . ARG A 1 88 ? -1.892 -14.474 -12.151 1.00 95.25 88 ARG A CA 1
ATOM 674 C C . ARG A 1 88 ? -3.130 -14.305 -11.268 1.00 95.25 88 ARG A C 1
ATOM 676 O O . ARG A 1 88 ? -3.230 -14.977 -10.250 1.00 95.25 88 ARG A O 1
ATOM 683 N N . GLY A 1 89 ? -4.053 -13.411 -11.634 1.00 94.88 89 GLY A N 1
ATOM 684 C CA . GLY A 1 89 ? -5.221 -13.084 -10.815 1.00 94.88 89 GLY A CA 1
ATOM 685 C C . GLY A 1 89 ? -4.871 -12.346 -9.519 1.00 94.88 89 GLY A C 1
ATOM 686 O O . GLY A 1 89 ? -5.662 -12.366 -8.583 1.00 94.88 89 GLY A O 1
ATOM 687 N N . LEU A 1 90 ? -3.693 -11.719 -9.454 1.00 96.94 90 LEU A N 1
ATOM 688 C CA . LEU A 1 90 ? -3.205 -11.019 -8.271 1.00 96.94 90 LEU A CA 1
ATOM 689 C C . LEU A 1 90 ? -3.550 -9.531 -8.321 1.00 96.94 90 LEU A C 1
ATOM 691 O O . LEU A 1 90 ? -3.434 -8.879 -9.363 1.00 96.94 90 LEU A O 1
ATOM 695 N N . LEU A 1 91 ? -3.926 -8.996 -7.161 1.00 97.62 91 LEU A N 1
ATOM 696 C CA . LEU A 1 91 ? -4.160 -7.568 -6.958 1.00 97.62 91 LEU A CA 1
ATOM 697 C C . LEU A 1 91 ? -2.836 -6.802 -6.838 1.00 97.62 91 LEU A C 1
ATOM 699 O O . LEU A 1 91 ? -1.824 -7.363 -6.415 1.00 97.62 91 LEU A O 1
ATOM 703 N N . TYR A 1 92 ? -2.864 -5.504 -7.124 1.00 97.69 92 TYR A N 1
ATOM 704 C CA . TYR A 1 92 ? -1.808 -4.568 -6.753 1.00 97.69 92 TYR A CA 1
ATOM 705 C C . TYR A 1 92 ? -2.373 -3.415 -5.919 1.00 97.69 92 TYR A C 1
ATOM 707 O O . TYR A 1 92 ? -3.286 -2.708 -6.352 1.00 97.69 92 TYR A O 1
ATOM 715 N N . ILE A 1 93 ? -1.810 -3.205 -4.732 1.00 97.88 93 ILE A N 1
ATOM 716 C CA . ILE A 1 93 ? -2.091 -2.048 -3.886 1.00 97.88 93 ILE A CA 1
ATOM 717 C C . ILE A 1 93 ? -0.900 -1.097 -3.946 1.00 97.88 93 ILE A C 1
ATOM 719 O O . ILE A 1 93 ? 0.215 -1.454 -3.565 1.00 97.88 93 ILE A O 1
ATOM 723 N N . ASP A 1 94 ? -1.136 0.124 -4.419 1.00 97.00 94 ASP A N 1
ATOM 724 C CA . ASP A 1 94 ? -0.109 1.164 -4.410 1.00 97.00 94 ASP A CA 1
ATOM 725 C C . ASP A 1 94 ? -0.056 1.808 -3.014 1.00 97.00 94 ASP A C 1
ATOM 727 O O . ASP A 1 94 ? -1.048 2.421 -2.597 1.00 97.00 94 ASP A O 1
ATOM 731 N N . PRO A 1 95 ? 1.059 1.689 -2.270 1.00 95.69 95 PRO A N 1
ATOM 732 C CA . PRO A 1 95 ? 1.155 2.153 -0.886 1.00 95.69 95 PRO A CA 1
ATOM 733 C C . PRO A 1 95 ? 1.337 3.676 -0.768 1.00 95.69 95 PRO A C 1
ATOM 735 O O . PRO A 1 95 ? 1.641 4.168 0.321 1.00 95.69 95 PRO A O 1
ATOM 738 N N . ARG A 1 96 ? 1.206 4.433 -1.866 1.00 95.06 96 ARG A N 1
ATOM 739 C CA . ARG A 1 96 ? 1.402 5.887 -1.912 1.00 95.06 96 ARG A CA 1
ATOM 740 C C . ARG A 1 96 ? 0.053 6.617 -1.939 1.00 95.06 96 ARG A C 1
ATOM 742 O O . ARG A 1 96 ? -0.671 6.512 -2.935 1.00 95.06 96 ARG A O 1
ATOM 749 N N . PRO A 1 97 ? -0.290 7.397 -0.897 1.00 94.75 97 PRO A N 1
ATOM 750 C CA . PRO A 1 97 ? -1.469 8.255 -0.929 1.00 94.75 97 PRO A CA 1
ATOM 751 C C . PRO A 1 97 ? -1.415 9.227 -2.109 1.00 94.75 97 PRO A C 1
ATOM 753 O O . PRO A 1 97 ? -0.383 9.844 -2.369 1.00 94.75 97 PRO A O 1
ATOM 756 N N . GLY A 1 98 ? -2.526 9.361 -2.833 1.00 93.88 98 GLY A N 1
ATOM 757 C CA . GLY A 1 98 ? -2.627 10.260 -3.988 1.00 93.88 98 GLY A CA 1
ATOM 758 C C . GLY A 1 98 ? -1.980 9.745 -5.280 1.00 93.88 98 GLY A C 1
ATOM 759 O O . GLY A 1 98 ? -2.070 10.424 -6.305 1.00 93.88 98 GLY A O 1
ATOM 760 N N . ALA A 1 99 ? -1.374 8.552 -5.278 1.00 94.75 99 ALA A N 1
ATOM 761 C CA . ALA A 1 99 ? -0.965 7.905 -6.520 1.00 94.75 99 ALA A CA 1
ATOM 762 C C . ALA A 1 99 ? -2.181 7.591 -7.406 1.00 94.75 99 ALA A C 1
ATOM 764 O O . ALA A 1 99 ? -3.314 7.441 -6.941 1.00 94.75 99 ALA A O 1
ATOM 765 N N . ARG A 1 100 ? -1.941 7.496 -8.717 1.00 93.31 100 ARG A N 1
ATOM 766 C CA . ARG A 1 100 ? -2.959 7.009 -9.651 1.00 93.31 100 ARG A CA 1
ATOM 767 C C . ARG A 1 100 ? -3.205 5.531 -9.390 1.00 93.31 100 ARG A C 1
ATOM 769 O O . ARG A 1 100 ? -2.259 4.776 -9.175 1.00 93.31 100 ARG A O 1
ATOM 776 N N . ASN A 1 101 ? -4.468 5.124 -9.492 1.00 95.19 101 ASN A N 1
ATOM 777 C CA . ASN A 1 101 ? -4.809 3.712 -9.411 1.00 95.19 101 ASN A CA 1
ATOM 778 C C . ASN A 1 101 ? -4.083 2.915 -10.513 1.00 95.19 101 ASN A C 1
ATOM 780 O O . ASN A 1 101 ? -3.856 3.451 -11.603 1.00 95.19 101 ASN A O 1
ATOM 784 N N . PRO A 1 102 ? -3.760 1.637 -10.260 1.00 94.56 102 PRO A N 1
ATOM 785 C CA . PRO A 1 102 ? -3.195 0.743 -11.265 1.00 94.56 102 PRO A CA 1
ATOM 786 C C . PRO A 1 102 ? -4.131 0.638 -12.465 1.00 94.56 102 PRO A C 1
ATOM 788 O O . PRO A 1 102 ? -5.339 0.469 -12.304 1.00 94.56 102 PRO A O 1
ATOM 791 N N . VAL A 1 103 ? -3.569 0.738 -13.666 1.00 95.44 103 VAL A N 1
ATOM 792 C CA . VAL A 1 103 ? -4.343 0.767 -14.916 1.00 95.44 103 VAL A CA 1
ATOM 793 C C . VAL A 1 103 ? -4.302 -0.565 -15.662 1.00 95.44 103 VAL A C 1
ATOM 795 O O . VAL A 1 103 ? -5.220 -0.851 -16.422 1.00 95.44 103 VAL A O 1
ATOM 798 N N . ARG A 1 104 ? -3.281 -1.406 -15.424 1.00 96.38 104 ARG A N 1
ATOM 799 C CA . ARG A 1 104 ? -3.101 -2.716 -16.082 1.00 96.38 104 ARG A CA 1
ATOM 800 C C . ARG A 1 104 ? -3.316 -3.922 -15.157 1.00 96.38 104 ARG A C 1
ATOM 802 O O . ARG A 1 104 ? -3.316 -5.050 -15.640 1.00 96.38 104 ARG A O 1
ATOM 809 N N . ALA A 1 105 ? -3.528 -3.713 -13.856 1.00 96.25 105 ALA A N 1
ATOM 81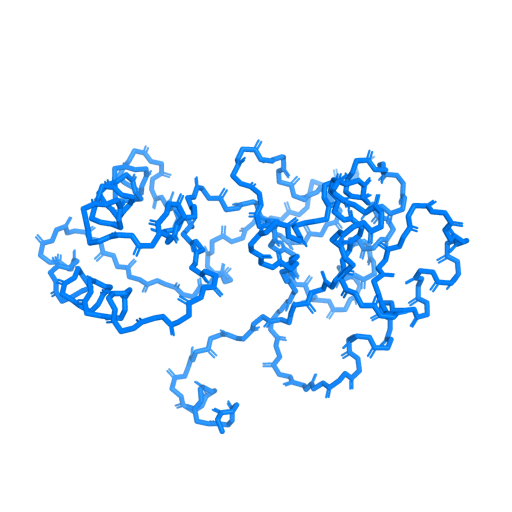0 C CA . ALA A 1 105 ? -3.866 -4.756 -12.880 1.00 96.25 105 ALA A CA 1
ATOM 811 C C . ALA A 1 105 ? -5.155 -4.419 -12.125 1.00 96.25 105 ALA A C 1
ATOM 813 O O . ALA A 1 105 ? -5.555 -3.258 -12.059 1.00 96.25 105 ALA A O 1
ATOM 814 N N . TRP A 1 106 ? -5.787 -5.428 -11.517 1.00 97.12 106 TRP A N 1
ATOM 815 C CA . TRP A 1 106 ? -6.787 -5.161 -10.482 1.00 97.12 106 TRP A CA 1
ATOM 816 C C . TRP A 1 106 ? -6.098 -4.527 -9.289 1.00 97.12 106 TRP A C 1
ATOM 818 O O . TRP A 1 106 ? -5.076 -5.029 -8.826 1.00 97.12 106 TRP A O 1
ATOM 828 N N . GLY A 1 107 ? -6.639 -3.428 -8.788 1.00 96.69 107 GLY A N 1
ATOM 829 C CA . GLY A 1 107 ? -5.941 -2.712 -7.740 1.00 96.69 107 GLY A CA 1
ATOM 830 C C . GLY A 1 107 ? -6.495 -1.342 -7.434 1.00 96.69 107 GLY A C 1
ATOM 831 O O . GLY A 1 107 ? -7.507 -0.910 -7.989 1.00 96.69 107 GLY A O 1
ATOM 832 N N . ARG A 1 108 ? -5.815 -0.671 -6.511 1.00 96.88 108 ARG A N 1
ATOM 833 C CA . ARG A 1 108 ? -6.031 0.736 -6.169 1.00 96.88 108 ARG A CA 1
ATOM 834 C C . ARG A 1 108 ? -4.841 1.281 -5.398 1.00 96.88 108 ARG A C 1
ATOM 836 O O . ARG A 1 108 ? -4.056 0.518 -4.839 1.00 96.88 108 ARG A O 1
ATOM 843 N N . SER A 1 109 ? -4.762 2.595 -5.316 1.00 96.62 109 SER A N 1
ATOM 844 C CA . SER A 1 109 ? -3.892 3.267 -4.359 1.00 96.62 109 SER A CA 1
ATOM 845 C C . SER A 1 109 ? -4.582 3.391 -3.002 1.00 96.62 109 SER A C 1
ATOM 847 O O . SER A 1 109 ? -5.817 3.380 -2.907 1.00 96.62 109 SER A O 1
ATOM 849 N N . ILE A 1 110 ? -3.778 3.478 -1.947 1.00 97.62 110 ILE A N 1
ATOM 850 C CA . ILE A 1 110 ? -4.273 3.775 -0.603 1.00 97.62 110 ILE A CA 1
ATOM 851 C C . IL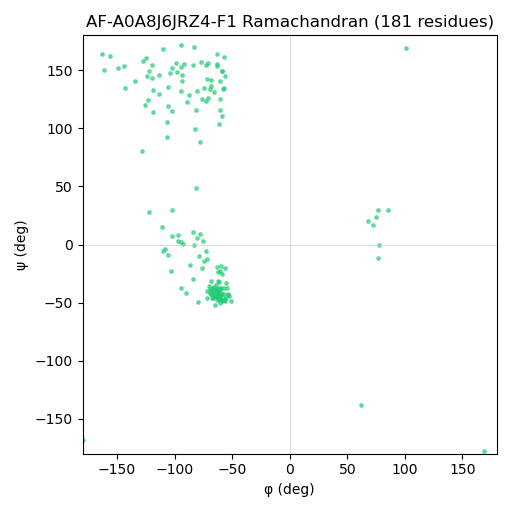E A 1 110 ? -4.717 5.240 -0.510 1.00 97.62 110 ILE A C 1
ATOM 853 O O . ILE A 1 110 ? -4.248 6.102 -1.254 1.00 97.62 110 ILE A O 1
ATOM 857 N N . ASP A 1 111 ? -5.604 5.529 0.434 1.00 97.81 111 ASP A N 1
ATOM 858 C CA . ASP A 1 111 ? -6.073 6.883 0.716 1.00 97.81 111 ASP A CA 1
ATOM 859 C C . ASP A 1 111 ? -5.263 7.538 1.844 1.00 97.81 111 ASP A C 1
ATOM 861 O O . ASP A 1 111 ? -4.980 8.735 1.793 1.00 97.81 111 ASP A O 1
ATOM 865 N N . VAL A 1 112 ? -4.887 6.759 2.865 1.00 97.56 112 VAL A N 1
ATOM 866 C CA . VAL A 1 112 ? -4.238 7.253 4.089 1.00 97.56 112 VAL A CA 1
ATOM 867 C C . VAL A 1 112 ? -3.187 6.252 4.561 1.00 97.56 112 VAL A C 1
ATOM 869 O O . VAL A 1 112 ? -3.459 5.058 4.640 1.00 97.56 112 VAL A O 1
ATOM 872 N N . VAL A 1 113 ? -2.004 6.734 4.934 1.00 96.75 113 VAL A N 1
ATOM 873 C CA . VAL A 1 113 ? -1.086 5.971 5.795 1.00 96.75 113 VAL A CA 1
ATOM 874 C C . VAL A 1 113 ? -1.468 6.289 7.233 1.00 96.75 113 VAL A C 1
ATOM 876 O O . VAL A 1 113 ? -1.603 7.461 7.560 1.00 96.75 113 VAL A O 1
ATOM 879 N N . VAL A 1 114 ? -1.691 5.305 8.091 1.00 97.19 114 VAL A N 1
ATOM 880 C CA . VAL A 1 114 ? -2.296 5.514 9.416 1.00 97.19 114 VAL A CA 1
ATOM 881 C C . VAL A 1 114 ? -1.264 5.929 10.465 1.00 97.19 114 VAL A C 1
ATOM 883 O O . VAL A 1 114 ? -1.586 6.691 11.367 1.00 97.19 114 VAL A O 1
ATOM 886 N N . ASP A 1 115 ? -0.018 5.498 10.316 1.00 95.06 115 ASP A N 1
ATOM 887 C CA . ASP A 1 115 ? 0.998 5.474 11.371 1.00 95.06 115 ASP A CA 1
ATOM 888 C C . ASP A 1 115 ? 2.267 6.275 11.037 1.00 95.06 115 ASP A C 1
ATOM 890 O O . ASP A 1 115 ? 3.345 5.986 11.543 1.00 95.06 115 ASP A O 1
ATOM 894 N N . GLU A 1 116 ? 2.157 7.316 10.205 1.00 92.50 116 GLU A N 1
ATOM 895 C CA . GLU A 1 116 ? 3.310 8.133 9.787 1.00 92.50 116 GLU A CA 1
ATOM 896 C C . GLU A 1 116 ? 3.094 9.645 9.982 1.00 92.50 116 GLU A C 1
ATOM 898 O O . GLU A 1 116 ? 2.827 10.339 9.008 1.00 92.50 116 GLU A O 1
ATOM 903 N N . PRO A 1 117 ? 3.259 10.220 11.181 1.00 93.00 117 PRO A N 1
ATOM 904 C CA . PRO A 1 117 ? 4.092 9.680 12.249 1.00 93.00 117 PRO A CA 1
ATOM 905 C C . PRO A 1 117 ? 3.319 8.772 13.212 1.00 93.00 117 PRO A C 1
ATOM 907 O O . PRO A 1 117 ? 2.112 8.915 13.405 1.00 93.00 117 PRO A O 1
ATOM 910 N N . ALA A 1 118 ? 4.046 7.863 13.861 1.00 92.62 118 ALA A N 1
ATOM 911 C CA . ALA A 1 118 ? 3.502 6.863 14.778 1.00 92.62 118 ALA A CA 1
ATOM 912 C C . ALA A 1 118 ? 3.244 7.433 16.189 1.00 92.62 118 ALA A C 1
ATOM 914 O O . ALA A 1 118 ? 3.668 6.861 17.194 1.00 92.62 118 ALA A O 1
ATOM 915 N N . THR A 1 119 ? 2.571 8.584 16.283 1.00 95.75 119 THR A N 1
ATOM 916 C CA . THR A 1 119 ? 2.140 9.160 17.567 1.00 95.75 119 THR A CA 1
ATOM 917 C C . THR A 1 119 ? 0.655 8.898 17.797 1.00 95.75 119 THR A C 1
ATOM 919 O O . THR A 1 119 ? -0.124 8.810 16.850 1.00 95.75 119 THR A O 1
ATOM 922 N N . ARG A 1 120 ? 0.234 8.813 19.067 1.00 96.88 120 ARG A N 1
ATOM 923 C CA . ARG A 1 120 ? -1.180 8.610 19.436 1.00 96.88 120 ARG A CA 1
ATOM 924 C C . ARG A 1 120 ? -2.105 9.617 18.739 1.00 96.88 120 ARG A C 1
ATOM 926 O O . ARG A 1 120 ? -3.104 9.215 18.154 1.00 96.88 120 ARG A O 1
ATOM 933 N N . ASN A 1 121 ? -1.750 10.900 18.797 1.00 97.44 121 ASN A N 1
ATOM 934 C CA . ASN A 1 121 ? -2.566 11.978 18.245 1.00 97.44 121 ASN A CA 1
ATOM 935 C C . ASN A 1 121 ? -2.620 11.931 16.711 1.00 97.44 121 ASN A C 1
ATOM 937 O O . ASN A 1 121 ? -3.689 12.081 16.128 1.00 97.44 121 ASN A O 1
ATOM 941 N N . ASP A 1 122 ? -1.486 11.683 16.052 1.00 97.69 122 ASP A N 1
ATOM 942 C CA . ASP A 1 122 ? -1.434 11.611 14.588 1.00 97.69 122 ASP A CA 1
ATOM 943 C C . ASP A 1 122 ? -2.199 10.403 14.040 1.00 97.69 122 ASP A C 1
ATOM 945 O O . ASP A 1 122 ? -2.913 10.530 13.042 1.00 97.69 122 ASP A O 1
ATOM 949 N N . ILE A 1 123 ? -2.114 9.258 14.722 1.00 98.12 123 ILE A N 1
ATOM 950 C CA . ILE A 1 123 ? -2.883 8.058 14.376 1.00 98.12 123 ILE A CA 1
ATOM 951 C C . ILE A 1 123 ? -4.385 8.341 14.488 1.00 98.12 123 ILE A C 1
ATOM 953 O O . ILE A 1 123 ? -5.130 8.052 13.552 1.00 98.12 123 ILE A O 1
ATOM 957 N N . ASP A 1 124 ? -4.838 8.973 15.574 1.00 97.81 124 ASP A N 1
ATOM 958 C CA . ASP A 1 124 ? -6.252 9.331 15.752 1.00 97.81 124 ASP A CA 1
ATOM 959 C C . ASP A 1 124 ? -6.758 10.280 14.656 1.00 97.81 124 ASP A C 1
ATOM 961 O O . ASP A 1 124 ? -7.829 10.065 14.079 1.00 97.81 124 ASP A O 1
ATOM 965 N N . LEU A 1 125 ? -5.970 11.301 14.307 1.00 98.31 125 LEU A N 1
ATOM 966 C CA . LEU A 1 125 ? -6.297 12.237 13.226 1.00 98.31 125 LEU A CA 1
ATOM 967 C C . LEU A 1 125 ? -6.378 11.541 11.857 1.00 98.31 125 LEU A C 1
ATOM 969 O O . LEU A 1 125 ? -7.242 11.868 11.031 1.00 98.31 125 LEU A O 1
ATOM 973 N N . ARG A 1 126 ? -5.496 10.570 11.603 1.00 98.25 126 ARG A N 1
ATOM 974 C CA . ARG A 1 126 ? -5.464 9.789 10.358 1.00 98.25 126 ARG A CA 1
ATOM 975 C C . ARG A 1 126 ? -6.622 8.811 10.262 1.00 98.25 126 ARG A C 1
ATOM 977 O O . ARG A 1 126 ? -7.236 8.728 9.200 1.00 98.25 126 ARG A O 1
ATOM 984 N N . LEU A 1 127 ? -6.984 8.153 11.360 1.00 98.12 127 LEU A N 1
ATOM 985 C CA . LEU A 1 127 ? -8.180 7.313 11.439 1.00 98.12 127 LEU A CA 1
ATOM 986 C C . LEU A 1 127 ? -9.454 8.144 11.231 1.00 98.12 127 LEU A C 1
ATOM 988 O O . LEU A 1 127 ? -10.300 7.773 10.420 1.00 98.12 127 LEU A O 1
ATOM 992 N N . GLY A 1 128 ? -9.553 9.326 11.848 1.00 98.00 128 GLY A N 1
ATOM 993 C CA . GLY A 1 128 ? -10.659 10.259 11.599 1.00 98.00 128 GLY A CA 1
ATOM 994 C C . GLY A 1 128 ? -10.727 10.741 10.143 1.00 98.00 128 GLY A C 1
ATOM 995 O O . GLY A 1 128 ? -11.810 10.865 9.567 1.00 98.00 128 GLY A O 1
ATOM 996 N N . THR A 1 129 ? -9.574 10.960 9.505 1.00 98.25 129 THR A N 1
ATOM 997 C CA . THR A 1 129 ? -9.505 11.265 8.068 1.00 98.25 129 THR A CA 1
ATOM 998 C C . THR A 1 129 ? -9.965 10.087 7.216 1.00 98.25 129 THR A C 1
ATOM 1000 O O . THR A 1 129 ? -10.740 10.290 6.284 1.00 98.25 129 THR A O 1
ATOM 1003 N N . LEU A 1 130 ? -9.550 8.864 7.547 1.00 98.38 130 LEU A N 1
ATOM 1004 C CA . LEU A 1 130 ? -9.973 7.655 6.846 1.00 98.38 130 LEU A CA 1
ATOM 1005 C C . LEU A 1 130 ? -11.497 7.468 6.919 1.00 98.38 130 LEU A C 1
ATOM 1007 O O . LEU A 1 130 ? -12.126 7.208 5.894 1.00 98.38 130 LEU A O 1
ATOM 1011 N N . GLU A 1 131 ? -12.103 7.683 8.091 1.00 98.06 131 GLU A N 1
ATOM 1012 C CA . GLU A 1 131 ? -13.564 7.659 8.246 1.00 98.06 131 GLU A CA 1
ATOM 1013 C C . GLU A 1 131 ? -14.263 8.713 7.391 1.00 98.06 131 GLU A C 1
ATOM 1015 O O . GLU A 1 131 ? -15.252 8.414 6.722 1.00 98.06 131 GLU A O 1
ATOM 1020 N N . ARG A 1 132 ? -13.767 9.956 7.416 1.00 98.25 132 ARG A N 1
ATOM 1021 C CA . ARG A 1 132 ? -14.336 11.048 6.621 1.00 98.25 132 ARG A CA 1
ATOM 1022 C C . ARG A 1 132 ? -14.332 10.689 5.135 1.00 98.25 132 ARG A C 1
ATOM 1024 O O . ARG A 1 132 ? -15.371 10.784 4.490 1.00 98.25 132 ARG A O 1
ATOM 1031 N N . LEU A 1 133 ? -13.203 10.198 4.622 1.00 98.31 133 LEU A N 1
ATOM 1032 C CA . LEU A 1 133 ? -13.084 9.761 3.230 1.00 98.31 133 LEU A CA 1
ATOM 1033 C C . LEU A 1 133 ? -14.033 8.602 2.909 1.00 98.31 133 LEU A C 1
ATOM 1035 O O . LEU A 1 133 ? -14.646 8.600 1.842 1.00 98.31 133 LEU A O 1
ATOM 1039 N N . ALA A 1 134 ? -14.194 7.646 3.829 1.00 98.00 134 ALA A N 1
ATOM 1040 C CA . ALA A 1 134 ? -15.131 6.543 3.656 1.00 98.00 134 ALA A CA 1
ATOM 1041 C C . ALA A 1 134 ? -16.585 7.033 3.573 1.00 98.00 134 ALA A C 1
ATOM 1043 O O . ALA A 1 134 ? -17.327 6.564 2.716 1.00 98.00 134 ALA A O 1
ATOM 1044 N N . ARG A 1 135 ? -16.983 8.016 4.391 1.00 97.50 135 ARG A N 1
ATOM 1045 C CA . ARG A 1 135 ? -18.327 8.618 4.324 1.00 97.50 135 ARG A CA 1
ATOM 1046 C C . ARG A 1 135 ? -18.549 9.412 3.039 1.00 97.50 135 ARG A C 1
ATOM 1048 O O . ARG A 1 135 ? -19.600 9.292 2.424 1.00 97.50 135 ARG A O 1
ATOM 1055 N N . GLU A 1 136 ? -17.561 10.200 2.624 1.00 97.62 136 GLU A N 1
ATOM 1056 C CA . GLU A 1 136 ? -17.656 11.049 1.429 1.00 97.62 136 GLU A CA 1
ATOM 1057 C C . GLU A 1 136 ? -17.676 10.238 0.127 1.00 97.62 136 GLU A C 1
ATOM 1059 O O . GLU A 1 136 ? -18.368 10.598 -0.823 1.00 97.62 136 GLU A O 1
ATOM 1064 N N . ARG A 1 137 ? -16.896 9.153 0.062 1.00 96.25 137 ARG A N 1
ATOM 1065 C CA . ARG A 1 137 ? -16.653 8.385 -1.174 1.00 96.25 137 ARG A CA 1
ATOM 1066 C C . ARG A 1 137 ? -17.337 7.018 -1.186 1.00 96.25 137 ARG A C 1
ATOM 1068 O O . ARG A 1 137 ? -17.203 6.284 -2.161 1.00 96.25 137 ARG A O 1
ATOM 1075 N N . GLY A 1 138 ? -17.993 6.643 -0.090 1.00 96.75 138 GLY A N 1
ATOM 1076 C CA . GLY A 1 138 ? -18.529 5.303 0.166 1.00 96.75 138 GLY A CA 1
ATOM 1077 C C . GLY A 1 138 ? -17.476 4.265 0.578 1.00 96.75 138 GLY A C 1
ATOM 1078 O O . GLY A 1 138 ? -17.834 3.176 1.015 1.00 96.75 138 GLY A O 1
ATOM 1079 N N . MET A 1 139 ? -16.181 4.570 0.441 1.00 97.00 139 MET A N 1
ATOM 1080 C CA . MET A 1 139 ? -15.082 3.661 0.770 1.00 97.00 139 MET A CA 1
ATOM 1081 C C . MET A 1 139 ? -13.757 4.410 0.948 1.00 97.00 139 MET A C 1
ATOM 1083 O O . MET A 1 139 ? -13.50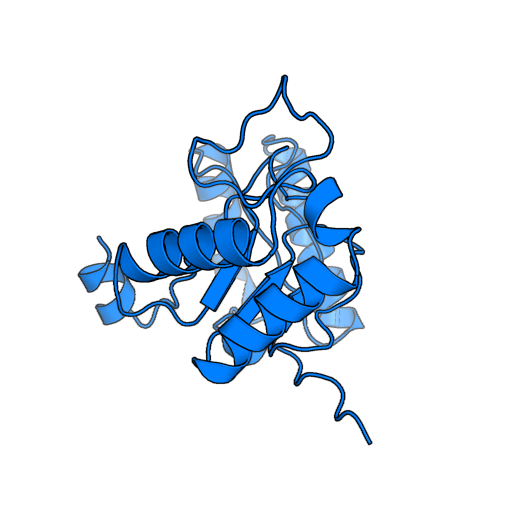6 5.401 0.262 1.00 97.00 139 MET A O 1
ATOM 1087 N N . ALA A 1 140 ? -12.867 3.890 1.790 1.00 97.94 140 ALA A N 1
ATOM 1088 C CA . ALA A 1 140 ? -11.485 4.355 1.891 1.00 97.94 140 ALA A CA 1
ATOM 1089 C C . ALA A 1 140 ? -10.555 3.200 2.287 1.00 97.94 140 ALA A C 1
ATOM 1091 O O . ALA A 1 140 ? -10.989 2.251 2.939 1.00 97.94 140 ALA A O 1
ATOM 1092 N N . LEU A 1 141 ? -9.288 3.273 1.878 1.00 97.94 141 LEU A N 1
ATOM 1093 C CA . LEU A 1 141 ? -8.263 2.279 2.189 1.00 97.94 141 LEU A CA 1
ATOM 1094 C C . LEU A 1 141 ? -7.122 2.917 2.988 1.00 97.94 141 LEU A C 1
ATOM 1096 O O . LEU A 1 141 ? -6.391 3.766 2.476 1.00 97.94 141 LEU A O 1
ATOM 1100 N N . GLY A 1 142 ? -6.970 2.485 4.238 1.00 97.06 142 GLY A N 1
ATOM 1101 C CA . GLY A 1 142 ? -5.842 2.842 5.094 1.00 97.06 142 GLY A CA 1
ATOM 1102 C C . GLY A 1 142 ? -4.729 1.798 5.015 1.00 97.06 142 GLY A C 1
ATOM 1103 O O . GLY A 1 142 ? -5.011 0.607 4.901 1.00 97.06 142 GLY A O 1
ATOM 1104 N N . LEU A 1 143 ? -3.476 2.234 5.109 1.00 96.56 143 LEU A N 1
ATOM 1105 C CA . LEU A 1 143 ? -2.309 1.366 5.276 1.00 96.56 143 LEU A CA 1
ATOM 1106 C C . LEU A 1 143 ? -1.617 1.701 6.590 1.00 96.56 143 LEU A C 1
ATOM 1108 O O . LEU A 1 143 ? -1.356 2.871 6.846 1.00 96.56 143 LEU A O 1
ATOM 1112 N N . ALA A 1 144 ? -1.280 0.692 7.383 1.00 94.25 144 ALA A N 1
ATOM 1113 C CA . ALA A 1 144 ? -0.369 0.850 8.507 1.00 94.25 144 ALA A CA 1
ATOM 1114 C C . ALA A 1 144 ? 0.910 0.053 8.228 1.00 94.25 144 ALA A C 1
ATOM 1116 O O . ALA A 1 144 ? 0.835 -1.099 7.792 1.00 94.25 144 ALA A O 1
ATOM 1117 N N . GLY A 1 145 ? 2.061 0.701 8.389 1.00 84.88 145 GLY A N 1
ATOM 1118 C CA . GLY A 1 145 ? 3.369 0.181 8.008 1.00 84.88 145 GLY A CA 1
ATOM 1119 C C . GLY A 1 145 ? 4.073 -0.617 9.105 1.00 84.88 145 GLY A C 1
ATOM 1120 O O . GLY A 1 145 ? 4.667 -1.659 8.830 1.00 84.88 145 GLY A O 1
ATOM 1121 N N . GLU A 1 146 ? 4.008 -0.143 10.346 1.00 85.00 146 GLU A N 1
ATOM 1122 C CA . GLU A 1 146 ? 4.766 -0.673 11.474 1.00 85.00 146 GLU A CA 1
ATOM 1123 C C . GLU A 1 146 ? 3.838 -1.035 12.635 1.00 85.00 146 GLU A C 1
ATOM 1125 O O . GLU A 1 146 ? 3.142 -0.197 13.208 1.00 85.00 146 GLU A O 1
ATOM 1130 N N . VAL A 1 147 ? 3.846 -2.310 13.031 1.00 87.50 147 VAL A N 1
ATOM 1131 C CA . VAL A 1 147 ? 3.018 -2.789 14.143 1.00 87.50 147 VAL A CA 1
ATOM 1132 C C . VAL A 1 147 ? 3.660 -2.393 15.472 1.00 87.50 147 VAL A C 1
ATOM 1134 O O . VAL A 1 147 ? 4.429 -3.148 16.063 1.00 87.50 147 VAL A O 1
ATOM 1137 N N . THR A 1 148 ? 3.325 -1.197 15.950 1.00 92.62 148 THR A N 1
ATOM 1138 C CA . THR A 1 148 ? 3.743 -0.683 17.261 1.00 92.62 148 THR A CA 1
ATOM 1139 C C . THR A 1 148 ? 2.640 -0.865 18.315 1.00 92.62 148 THR A C 1
ATOM 1141 O O . THR A 1 148 ? 1.455 -0.914 17.966 1.00 92.62 148 THR A O 1
ATOM 1144 N N . PRO A 1 149 ? 2.971 -0.918 19.623 1.00 95.19 149 PRO A N 1
ATOM 1145 C CA . PRO A 1 149 ? 1.957 -0.985 20.679 1.00 95.19 149 PRO A CA 1
ATOM 1146 C C . PRO A 1 149 ? 0.966 0.183 20.642 1.00 95.19 149 PRO A C 1
ATOM 1148 O O . PRO A 1 149 ? -0.225 -0.017 20.864 1.00 95.19 149 PRO A O 1
ATOM 1151 N N . VAL A 1 150 ? 1.443 1.394 20.320 1.00 95.81 150 VAL A N 1
ATOM 1152 C CA . VAL A 1 150 ? 0.577 2.575 20.196 1.00 95.81 150 VAL A CA 1
ATOM 1153 C C . VAL A 1 150 ? -0.390 2.431 19.026 1.00 95.81 150 VAL A C 1
ATOM 1155 O O . VAL A 1 150 ? -1.579 2.669 19.209 1.00 95.81 150 VAL A O 1
ATOM 1158 N N . LEU A 1 151 ? 0.072 1.978 17.855 1.00 96.06 151 LEU A N 1
ATOM 1159 C CA . LEU A 1 151 ? -0.808 1.734 16.714 1.00 96.06 151 LEU A CA 1
ATOM 1160 C C . LEU A 1 151 ? -1.886 0.708 17.052 1.00 96.06 151 LEU A C 1
ATOM 1162 O O . LEU A 1 151 ? -3.057 0.952 16.775 1.00 96.06 151 LEU A O 1
ATOM 1166 N N . LEU A 1 152 ? -1.501 -0.419 17.652 1.00 96.00 152 LEU A N 1
ATOM 1167 C CA . LEU A 1 152 ? -2.443 -1.484 17.977 1.00 96.00 152 LEU A CA 1
ATOM 1168 C C . LEU A 1 152 ? -3.515 -1.007 18.969 1.00 96.00 152 LEU A C 1
ATOM 1170 O O . LEU A 1 152 ? -4.697 -1.238 18.725 1.00 96.00 152 LEU A O 1
ATOM 1174 N N . ASP A 1 153 ? -3.120 -0.292 20.028 1.00 96.50 153 ASP A N 1
ATOM 1175 C CA . ASP A 1 153 ? -4.042 0.310 21.005 1.00 96.50 153 ASP A CA 1
ATOM 1176 C C . ASP A 1 153 ? -5.062 1.237 20.324 1.00 96.50 153 ASP A C 1
ATOM 1178 O O . ASP A 1 153 ? -6.271 1.116 20.526 1.00 96.50 153 ASP A O 1
ATOM 1182 N N . ARG A 1 154 ? -4.591 2.140 19.453 1.00 97.06 154 ARG A N 1
ATOM 1183 C CA . ARG A 1 154 ? -5.475 3.090 18.759 1.00 97.06 154 ARG A CA 1
ATOM 1184 C C . ARG A 1 154 ? -6.379 2.420 17.737 1.00 97.06 154 ARG A C 1
ATOM 1186 O O . ARG A 1 154 ? -7.557 2.761 17.668 1.00 97.06 154 ARG 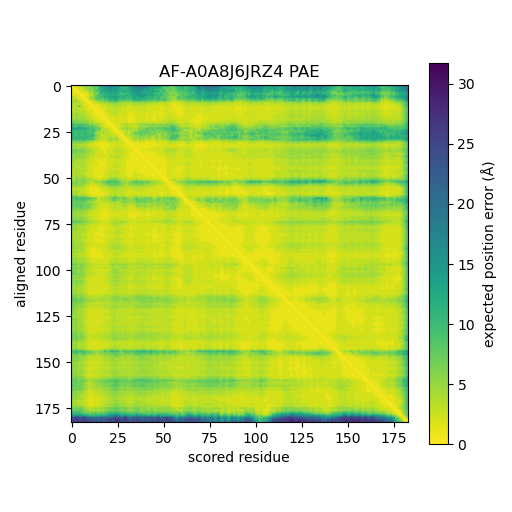A O 1
ATOM 1193 N N . LEU A 1 155 ? -5.853 1.473 16.963 1.00 96.25 155 LEU A N 1
ATOM 1194 C CA . LEU A 1 155 ? -6.612 0.787 15.923 1.00 96.25 155 LEU A CA 1
ATOM 1195 C C . LEU A 1 155 ? -7.730 -0.076 16.522 1.00 96.25 155 LEU A C 1
ATOM 1197 O O . LEU A 1 155 ? -8.834 -0.073 15.983 1.00 96.25 155 LEU A O 1
ATOM 1201 N N . LEU A 1 156 ? -7.471 -0.765 17.641 1.00 95.62 156 LEU A N 1
ATOM 1202 C CA . LEU A 1 156 ? -8.484 -1.557 18.346 1.00 95.62 156 LEU A CA 1
ATOM 1203 C C . LEU A 1 156 ? -9.597 -0.667 18.910 1.00 95.62 156 LEU A C 1
ATOM 1205 O O . LEU A 1 156 ? -10.762 -0.885 18.587 1.00 95.62 156 LEU A O 1
ATOM 1209 N N . ALA A 1 157 ? -9.240 0.383 19.659 1.00 95.50 157 ALA A N 1
ATOM 1210 C CA . ALA A 1 157 ? -10.216 1.319 20.221 1.00 95.50 157 ALA A CA 1
ATOM 1211 C C . ALA A 1 157 ? -11.061 2.006 19.132 1.00 95.50 157 ALA A C 1
ATOM 1213 O O . ALA A 1 157 ? -12.262 2.228 19.289 1.00 95.50 157 ALA A O 1
ATOM 1214 N N . TRP A 1 158 ? -10.441 2.337 17.998 1.00 96.94 158 TRP A N 1
ATOM 1215 C CA . TRP A 1 158 ? -11.146 2.889 16.849 1.00 96.94 158 TRP A CA 1
ATOM 1216 C C . TRP A 1 158 ? -12.112 1.877 16.224 1.00 96.94 158 TRP A C 1
ATOM 1218 O O . TRP A 1 158 ? -13.266 2.230 15.962 1.00 96.94 158 TRP A O 1
ATOM 1228 N N . ALA A 1 159 ? -11.663 0.634 16.020 1.00 95.62 159 ALA A N 1
ATOM 1229 C CA . ALA A 1 159 ? -12.442 -0.420 15.380 1.00 95.62 159 ALA A CA 1
ATOM 1230 C C . ALA A 1 159 ? -13.688 -0.818 16.186 1.00 95.62 159 ALA A C 1
ATOM 1232 O O . ALA A 1 159 ? -14.745 -1.010 15.588 1.00 95.62 159 ALA A O 1
ATOM 1233 N N . GLU A 1 160 ? -13.600 -0.869 17.521 1.00 95.38 160 GLU A N 1
ATOM 1234 C CA . GLU A 1 160 ? -14.722 -1.224 18.410 1.00 95.38 160 GLU A CA 1
ATOM 1235 C C . GLU A 1 160 ? -15.963 -0.341 18.208 1.00 95.38 160 GLU A C 1
ATOM 1237 O O . GLU A 1 160 ? -17.090 -0.812 18.324 1.00 95.38 160 GLU A O 1
ATOM 1242 N N . GLY A 1 161 ? -15.780 0.939 17.871 1.00 92.31 161 GLY A N 1
ATOM 1243 C CA . GLY A 1 161 ? -16.897 1.866 17.676 1.00 92.31 161 GLY A CA 1
ATOM 1244 C C . GLY A 1 161 ? -17.344 2.067 16.223 1.00 92.31 161 GLY A C 1
ATOM 1245 O O . GLY A 1 161 ? -18.195 2.927 15.988 1.00 92.31 161 GLY A O 1
ATOM 1246 N N . LEU A 1 162 ? -16.763 1.364 15.242 1.00 94.25 162 LEU A N 1
ATOM 1247 C CA . LEU A 1 162 ? -17.025 1.634 13.819 1.00 94.25 162 LEU A CA 1
ATOM 1248 C C . LEU A 1 162 ? -18.480 1.402 13.414 1.00 94.25 162 LEU A C 1
ATOM 1250 O O . LEU A 1 162 ? -19.060 2.251 12.734 1.00 94.25 162 LEU A O 1
ATOM 1254 N N . GLU A 1 163 ? -19.079 0.303 13.870 1.00 91.69 163 GLU A N 1
ATOM 1255 C CA . GLU A 1 163 ? -20.459 -0.047 13.517 1.00 91.69 163 GLU A CA 1
ATOM 1256 C C . GLU A 1 163 ? -21.445 1.016 14.014 1.00 91.69 163 GLU A C 1
ATOM 1258 O O . GLU A 1 163 ? -22.285 1.494 13.252 1.00 91.69 163 GLU A O 1
ATOM 1263 N N . GLY A 1 164 ? -21.274 1.489 15.256 1.00 95.19 164 GLY A N 1
ATOM 1264 C CA . GLY A 1 164 ? -22.069 2.590 15.814 1.00 95.19 164 GLY A CA 1
ATOM 1265 C C . GLY A 1 164 ? -21.884 3.920 15.071 1.00 95.19 164 GLY A C 1
ATOM 1266 O O . GLY A 1 164 ? -22.730 4.807 15.155 1.00 95.19 164 GLY A O 1
ATOM 1267 N N . ARG A 1 165 ? -20.795 4.052 14.306 1.00 95.62 165 ARG A N 1
ATOM 1268 C CA . ARG A 1 165 ? -20.489 5.190 13.431 1.00 95.62 165 ARG A CA 1
ATOM 1269 C C . ARG A 1 165 ? -20.879 4.958 11.963 1.00 95.62 165 ARG A C 1
ATOM 1271 O O . ARG A 1 165 ? -20.546 5.805 11.12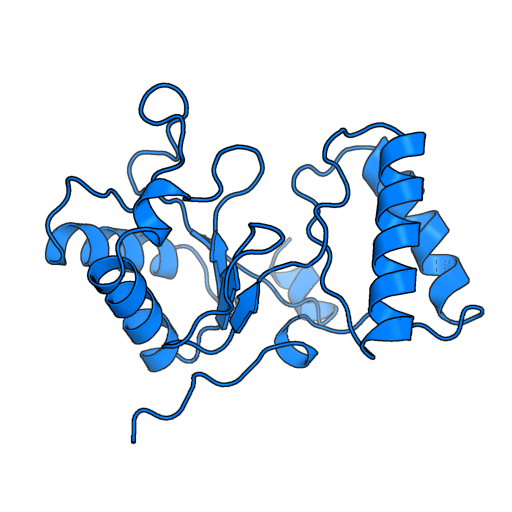2 1.00 95.62 165 ARG A O 1
ATOM 1278 N N . GLY A 1 166 ? -21.581 3.859 11.665 1.00 95.81 166 GLY A N 1
ATOM 1279 C CA . GLY A 1 166 ? -22.098 3.509 10.338 1.00 95.81 166 GLY A CA 1
ATOM 1280 C C . GLY A 1 166 ? -21.034 3.016 9.355 1.00 95.81 166 GLY A C 1
ATOM 1281 O O . GLY A 1 166 ? -21.208 3.157 8.147 1.00 95.81 166 GLY A O 1
ATOM 1282 N N . LEU A 1 167 ? -19.911 2.501 9.856 1.00 97.12 167 LEU A N 1
ATOM 1283 C CA . LEU A 1 167 ? -18.776 2.041 9.060 1.00 97.12 167 LEU A CA 1
ATOM 1284 C C . LEU A 1 167 ? -18.489 0.569 9.360 1.00 97.12 167 LEU A C 1
ATOM 1286 O O . LEU A 1 167 ? -18.689 0.101 10.476 1.00 97.12 167 LEU A O 1
ATOM 1290 N N . VAL A 1 168 ? -17.977 -0.153 8.366 1.00 95.25 168 VAL A N 1
ATOM 1291 C CA . VAL A 1 168 ? -17.594 -1.561 8.497 1.00 95.25 168 VAL A CA 1
ATOM 1292 C C . VAL A 1 168 ? -16.227 -1.784 7.862 1.00 95.25 168 VAL A C 1
ATOM 1294 O O . VAL A 1 168 ? -15.914 -1.210 6.817 1.00 95.25 168 VAL A O 1
ATOM 1297 N N . LEU A 1 169 ? -15.398 -2.607 8.504 1.00 94.75 169 LEU A N 1
ATOM 1298 C CA . LEU A 1 169 ? -14.147 -3.072 7.913 1.00 94.75 169 LEU A CA 1
ATOM 1299 C C . LEU A 1 169 ? -14.440 -4.218 6.952 1.00 94.75 169 LEU A C 1
ATOM 1301 O O . LEU A 1 169 ? -15.149 -5.162 7.291 1.00 94.75 169 LEU A O 1
ATOM 1305 N N . VAL A 1 170 ? -13.864 -4.142 5.759 1.00 94.94 170 VAL A N 1
ATOM 1306 C CA . VAL A 1 170 ? -14.032 -5.151 4.712 1.00 94.94 170 VAL A CA 1
ATOM 1307 C C . VAL A 1 170 ? -12.671 -5.630 4.209 1.00 94.94 170 VAL A C 1
ATOM 1309 O O . VAL A 1 170 ? -11.681 -4.903 4.346 1.00 94.94 170 VAL A O 1
ATOM 1312 N N . PRO A 1 171 ? -12.597 -6.827 3.604 1.00 95.12 171 PRO A N 1
ATOM 1313 C CA . PRO A 1 171 ? -11.385 -7.282 2.934 1.00 95.12 171 PRO A CA 1
ATOM 1314 C C . PRO A 1 171 ? -10.961 -6.318 1.816 1.00 95.12 171 PRO A C 1
ATOM 1316 O O . PRO A 1 171 ? -11.803 -5.689 1.167 1.00 95.12 171 PRO A O 1
ATOM 1319 N N . VAL A 1 172 ? -9.656 -6.210 1.551 1.00 95.62 172 VAL A N 1
ATOM 1320 C CA . VAL A 1 172 ? -9.124 -5.268 0.551 1.00 95.62 172 VAL A CA 1
ATOM 1321 C C . VAL A 1 172 ? -9.645 -5.575 -0.853 1.00 95.62 172 VAL A C 1
ATOM 1323 O O . VAL A 1 172 ? -9.874 -4.651 -1.634 1.00 95.62 172 VAL A O 1
ATOM 1326 N N . SER A 1 173 ? -9.914 -6.847 -1.162 1.00 94.75 173 SER A N 1
ATOM 1327 C CA . SER A 1 173 ? -10.521 -7.275 -2.427 1.00 94.75 173 SER A CA 1
ATOM 1328 C C . SER A 1 173 ? -11.909 -6.682 -2.677 1.00 94.75 173 SER A C 1
ATOM 1330 O O . SER A 1 173 ? -12.305 -6.538 -3.828 1.00 94.75 173 SER A O 1
ATOM 1332 N N . SER A 1 174 ? -12.631 -6.261 -1.633 1.00 94.81 174 SER A N 1
ATOM 1333 C CA . SER A 1 174 ? -13.923 -5.571 -1.775 1.00 94.81 174 SER A CA 1
ATOM 1334 C C . SER A 1 174 ? -13.763 -4.124 -2.242 1.00 94.81 174 SER A C 1
ATOM 1336 O O . SER A 1 174 ? -14.729 -3.483 -2.651 1.00 94.81 174 SER A O 1
ATOM 1338 N N . LEU A 1 175 ? -12.539 -3.592 -2.171 1.00 95.06 175 LEU A N 1
ATOM 1339 C CA . LEU A 1 175 ? -12.244 -2.191 -2.424 1.00 95.06 175 LEU A CA 1
ATOM 1340 C C . LEU A 1 175 ? -11.557 -1.939 -3.772 1.00 95.06 175 LEU A C 1
ATOM 1342 O O . LEU A 1 175 ? -11.384 -0.775 -4.142 1.00 95.06 175 LEU A O 1
ATOM 1346 N N . ILE A 1 176 ? -11.135 -2.988 -4.482 1.00 94.62 176 ILE A N 1
ATOM 1347 C CA . ILE A 1 176 ? -10.319 -2.899 -5.703 1.00 94.62 176 ILE A CA 1
ATOM 1348 C C . ILE A 1 176 ? -11.095 -2.389 -6.915 1.00 94.62 176 ILE A C 1
ATOM 1350 O O . ILE A 1 176 ? -12.301 -2.587 -7.054 1.00 94.62 176 ILE A O 1
ATOM 1354 N N . ARG A 1 177 ? -10.361 -1.791 -7.856 1.00 92.75 177 ARG A N 1
ATOM 1355 C CA . ARG A 1 177 ? -10.878 -1.401 -9.168 1.00 92.75 177 ARG A CA 1
ATOM 1356 C C . ARG A 1 177 ? -10.387 -2.378 -10.229 1.00 92.75 177 ARG A C 1
ATOM 1358 O O . ARG A 1 177 ? -9.290 -2.929 -10.130 1.00 92.75 177 ARG A O 1
ATOM 1365 N N . ARG A 1 178 ? -11.216 -2.603 -11.249 1.00 91.31 178 ARG A N 1
ATOM 1366 C CA . ARG A 1 178 ? -10.811 -3.336 -12.453 1.00 91.31 178 ARG A CA 1
ATOM 1367 C C . ARG A 1 178 ? -9.853 -2.453 -13.268 1.00 91.31 178 ARG A C 1
ATOM 1369 O O . ARG A 1 178 ? -10.102 -1.249 -13.333 1.00 91.31 178 ARG A O 1
ATOM 1376 N N . PRO A 1 179 ? -8.815 -3.026 -13.903 1.00 86.12 179 PRO A N 1
ATOM 1377 C CA . PRO A 1 179 ? -7.997 -2.284 -14.853 1.00 86.12 179 PRO A CA 1
ATOM 1378 C C . PRO A 1 179 ? -8.872 -1.708 -15.967 1.00 86.12 179 PRO A C 1
ATOM 1380 O O . PRO A 1 179 ? -9.867 -2.323 -16.370 1.00 86.12 179 PRO A O 1
ATOM 1383 N N . GLU A 1 180 ? -8.521 -0.521 -16.450 1.00 80.31 180 GLU A N 1
ATOM 1384 C CA . GLU A 1 180 ? -9.229 0.083 -17.572 1.00 80.31 180 GLU A CA 1
ATOM 1385 C C . GLU A 1 180 ? -9.095 -0.860 -18.770 1.00 80.31 180 GLU A C 1
ATOM 1387 O O . GLU A 1 180 ? -7.994 -1.293 -19.115 1.00 80.31 180 GLU A O 1
ATOM 1392 N N . ALA A 1 181 ? -10.223 -1.254 -19.367 1.00 61.34 181 ALA A N 1
ATOM 1393 C CA . ALA A 1 181 ? -10.180 -2.079 -20.562 1.00 61.34 181 ALA A CA 1
ATOM 1394 C C . ALA A 1 181 ? -9.425 -1.290 -21.634 1.00 61.34 181 ALA A C 1
ATOM 1396 O O . ALA A 1 181 ? -9.883 -0.225 -22.052 1.00 61.34 181 ALA A O 1
ATOM 1397 N N . THR A 1 182 ? -8.271 -1.800 -22.059 1.00 51.09 182 THR A N 1
ATOM 1398 C CA . THR A 1 182 ? -7.635 -1.334 -23.287 1.00 51.09 182 THR A CA 1
ATOM 1399 C C . THR A 1 182 ? -8.624 -1.651 -24.407 1.00 51.09 182 THR A C 1
ATOM 1401 O O . THR A 1 182 ? -8.844 -2.823 -24.714 1.00 51.09 182 THR A O 1
ATOM 1404 N N . ARG A 1 183 ? -9.332 -0.626 -24.894 1.00 36.97 183 ARG A N 1
ATOM 1405 C CA . ARG A 1 183 ? -10.107 -0.721 -26.134 1.00 36.97 183 ARG A CA 1
ATOM 1406 C C . ARG A 1 183 ? -9.164 -0.873 -27.313 1.00 36.97 183 ARG A C 1
ATOM 1408 O O . ARG A 1 183 ? -8.077 -0.256 -27.258 1.00 36.97 183 ARG A O 1
#

Foldseek 3Di:
DVVVCVVVVHADAFEAFAAFPPPPVDPSDPLHQYPPDDLVSVVVSLVVSVPPDDRHQAYEYADDRRQHVPQCVPPPSVLVSQQVCQVVNHEYERADAPDAWRQNHWYGYANFAQPVPPDLVSNLVRLVVQLVCCVVVVHGHYHYRDDDPSNVVNVVVSQVCQVVVVHDDDHVSVVIDGRDPPD

Nearest PDB structures (foldseek):
  2qv5-assembly2_B  TM=8.849E-01  e=4.855E-12  Agrobacterium fabrum str. C58
  5s4o-assembly1_B  TM=2.615E-01  e=9.683E-01  Bos taurus
  7tnt-assembly1_4D  TM=2.889E-01  e=1.347E+00  Toxoplasma gondii ME49
  4do7-assembly2_B  TM=4.495E-01  e=5.391E+00  Burkholderia multivorans ATCC 17616
  4dnm-assembly1_A  TM=4.748E-01  e=6.152E+00  Burkholderia multivorans ATCC 17616

Secondary structure (DSSP, 8-state):
-HHHHHHTT---EEEE-B--TTTTTS---TT-B-TTS-HHHHHHHHHHHHTS-S--SEEEEPSTT-S-HHHHH-HHHHHHHHHHHHHTT-EEEE-STTPPPPSSSSEEE-SEESSSS--HHHHHHHHHHHHHHHHHHS---EE--S--HHHHHHHHHHHHTTGGGT-----GGGS-BPPP---

Radius of gyration: 16.74 Å; Cα contacts (8 Å, |Δi|>4): 305; chains: 1; bounding box: 43×33×47 Å

Solvent-accessible surface area (backbone atoms only — not comparable to full-atom values): 10213 Å² total; per-residue (Å²): 108,70,68,62,38,49,77,69,73,51,80,38,66,41,74,42,36,18,28,15,76,52,55,77,86,48,68,57,52,99,56,33,33,47,78,91,50,55,71,67,59,36,49,54,29,49,53,54,59,66,66,72,67,82,88,52,57,25,34,26,36,23,56,78,82,29,42,11,57,52,27,64,65,37,64,65,68,39,40,51,51,26,40,57,33,36,78,70,71,22,33,40,36,40,64,43,61,84,48,77,54,50,52,54,14,33,14,30,38,28,65,38,65,33,47,81,58,80,42,72,68,49,28,52,54,33,50,53,47,45,51,52,42,20,69,77,67,76,53,66,42,74,44,75,70,70,98,40,74,65,53,53,55,51,52,50,64,52,55,76,49,28,61,89,70,77,42,80,92,73,58,69,81,81,70,50,38,75,35,64,77,84,125

Sequence (183 aa):
LLDHARGRGIEMLMSLPMEPQGYPQNDAGDRALLTGLTPAANEDRLMWVLSRFHGYVGVVGALGPLRGERFAALSEPFGTMQDNLRRRGLLYIDPRPGARNPVRAWGRSIDVVVDEPATRNDIDLRLGTLERLARERGMALGLAGEVTPVLLDRLLAWAEGLEGRGLVLVPVSSLIRRPEATR

Mean predicted aligned error: 4.1 Å